Protein AF-A0A7S2NTI2-F1 (afdb_monomer_lite)

InterPro domains:
  IPR005821 Ion transport domain [PF00520] (94-291)
  IPR028325 Voltage-gated potassium channel [PTHR11537] (70-293)

Radius of gyration: 33.22 Å; chains: 1; bounding box: 106×86×69 Å

Sequence (293 aa):
ENAAAASAEISSPLLLVDDSSVTEDSSEPFVSETIDPSDCGGQGLDEYGCGPDMLPRHSSCDSAGEETWREETWLFLTAASSDLGVRRHSKRYEVFSISLVIALVVQDILFSMAQFHHLESSRIVLVFRDVAYAVFGTEYSLRLWSCVESPRYGNSPLLSRLRWAREFLPLVDLVVLVAYLLEKVNISGAQGFGALRMIRLLRLLSLLRVDRSTNSFSTIFLVFRKKRRELSASLASAFIIVLISSTLMFYAEREAQPDKFSSIPASMWWAIAALTTVGYGDLVPETAEGKLL

pLDDT: mean 73.8, std 24.48, range [23.88, 97.94]

Foldseek 3Di:
DDDDDDDDDDDDDDDDDDDDDDDDDDDDDDDDDPDDPPPCDDDDDPDDDDDPPDPDPDPDDPDPDPCDPLNVLLCLLLLPDDPDDPSVCSVVVLVVLLVLLVVVVVVLVQCVDPVCVVVCPPPVNVVSVVVSLVVLVVSLVSNLRSQCPDVVQDNDSPSSSVVVCPDPLNVLSVLLSVLVVVVVVCVPDDPDDPVNVVSSVSSVSSNVNNCSNVVVVVVVVVCCVVCVVVVVVVVVVLVVQLQVLLVQLLVQACVVCCPQSVDSVSSSVVSVCVSVVVCPVPDQGPGPSNVVD

Secondary structure (DSSP, 8-state):
------------------------------------TT---S----S-PPPTT-PPP-----------HHHHHHHHHTT----SGGGGGHHHHHHHHHHHHHHHHHHHHHHHSTTTGGGGG-HHHHHHHHHHHHHHHHHHHHHHHHGGGSTTT-S-HHHHHHHHHTSHHHHHHHHHHHHHHHHHHHTTT----THHHHHHHHGGGGGGGGGGGTTHHHHHHHHHHHTHHHHHHHHHHHHHHHHHHHHHHHHHHTTT-TTTS-SHHHHHHHHHHHHTT---SSS---SHHHHH-

Structure (mmCIF, N/CA/C/O backbone):
data_AF-A0A7S2NTI2-F1
#
_entry.id   AF-A0A7S2NTI2-F1
#
loop_
_atom_site.group_PDB
_atom_site.id
_atom_site.type_symbol
_atom_site.label_atom_id
_atom_site.label_alt_id
_atom_site.label_comp_id
_atom_site.label_asym_id
_atom_site.label_entity_id
_atom_site.label_seq_id
_atom_site.pdbx_PDB_ins_code
_atom_site.Cartn_x
_atom_site.Cartn_y
_atom_site.Cartn_z
_atom_site.occupancy
_atom_site.B_iso_or_equiv
_atom_site.auth_seq_id
_atom_site.auth_comp_id
_atom_site.auth_asym_id
_atom_site.auth_atom_id
_atom_site.pdbx_PDB_model_num
ATOM 1 N N . GLU A 1 1 ? -80.182 34.280 16.920 1.00 44.25 1 GLU A N 1
ATOM 2 C CA . GLU A 1 1 ? -79.071 34.912 17.665 1.00 44.25 1 GLU A CA 1
ATOM 3 C C . GLU A 1 1 ? -77.867 34.952 16.719 1.00 44.25 1 GLU A C 1
ATOM 5 O O . GLU A 1 1 ? -77.188 33.948 16.598 1.00 44.25 1 GLU A O 1
ATOM 10 N N . ASN A 1 2 ? -77.785 35.854 15.729 1.00 34.88 2 ASN A N 1
ATOM 11 C CA . ASN A 1 2 ? -77.631 37.332 15.716 1.00 34.88 2 ASN A CA 1
ATOM 12 C C . ASN A 1 2 ? -76.263 37.783 16.272 1.00 34.88 2 ASN A C 1
ATOM 14 O O . ASN A 1 2 ? -75.915 37.329 17.349 1.00 34.88 2 ASN A O 1
ATOM 18 N N . ALA A 1 3 ? -75.486 38.722 15.715 1.00 36.44 3 ALA A N 1
ATOM 19 C CA . ALA A 1 3 ? -75.459 39.500 14.463 1.00 36.44 3 ALA A CA 1
ATOM 20 C C . ALA A 1 3 ? -74.201 40.430 14.493 1.00 36.44 3 ALA A C 1
ATOM 22 O O . ALA A 1 3 ? -73.671 40.658 15.575 1.00 36.44 3 ALA A O 1
ATOM 23 N N . ALA A 1 4 ? -73.856 41.050 13.345 1.00 35.94 4 ALA A N 1
ATOM 24 C CA . ALA A 1 4 ? -73.111 42.328 13.159 1.00 35.94 4 ALA A CA 1
ATOM 25 C C . ALA A 1 4 ? -71.553 42.321 13.234 1.00 35.94 4 ALA A C 1
ATOM 27 O O . ALA A 1 4 ? -70.982 41.821 14.190 1.00 35.94 4 ALA A O 1
ATOM 28 N N . ALA A 1 5 ? -70.852 42.727 12.150 1.00 35.47 5 ALA A N 1
ATOM 29 C CA . ALA A 1 5 ? -70.253 44.070 11.873 1.00 35.47 5 ALA A CA 1
ATOM 30 C C . ALA A 1 5 ? -68.844 44.226 12.522 1.00 35.47 5 ALA A C 1
ATOM 32 O O . ALA A 1 5 ? -68.637 43.677 13.589 1.00 35.47 5 ALA A O 1
ATOM 33 N N . ALA A 1 6 ? -67.791 44.892 12.027 1.00 33.34 6 ALA A N 1
ATOM 34 C CA . ALA A 1 6 ? -67.496 45.845 10.953 1.00 33.34 6 ALA A CA 1
ATOM 35 C C . ALA A 1 6 ? -65.951 45.818 10.704 1.00 33.34 6 ALA A C 1
ATOM 37 O O . ALA A 1 6 ? -65.200 45.472 11.610 1.00 33.34 6 ALA A O 1
ATOM 38 N N . SER A 1 7 ? -65.460 46.013 9.473 1.00 31.20 7 SER A N 1
ATOM 39 C CA . SER A 1 7 ? -64.671 47.178 8.992 1.00 31.20 7 SER A CA 1
ATOM 40 C C . SER A 1 7 ? -63.490 47.668 9.859 1.00 31.20 7 SER A C 1
ATOM 42 O O . SER A 1 7 ? -63.720 48.143 10.964 1.00 31.20 7 SER A O 1
ATOM 44 N N . ALA A 1 8 ? -62.269 47.710 9.297 1.00 32.31 8 ALA A N 1
ATOM 45 C CA . ALA A 1 8 ? -61.522 48.954 8.999 1.00 32.31 8 ALA A CA 1
ATOM 46 C C . ALA A 1 8 ? -60.035 48.696 8.660 1.00 32.31 8 ALA A C 1
ATOM 48 O O . ALA A 1 8 ? -59.318 48.012 9.385 1.00 32.31 8 ALA A O 1
ATOM 49 N N . GLU A 1 9 ? -59.609 49.288 7.544 1.00 30.33 9 GLU A N 1
ATOM 50 C CA . GLU A 1 9 ? -58.232 49.492 7.085 1.00 30.33 9 GLU A CA 1
ATOM 51 C C . GLU A 1 9 ? -57.488 50.581 7.897 1.00 30.33 9 GLU A C 1
ATOM 53 O O . GLU A 1 9 ? -58.064 51.200 8.790 1.00 30.33 9 GLU A O 1
ATOM 58 N N . ILE A 1 10 ? -56.260 50.885 7.431 1.00 31.11 10 ILE A N 1
ATOM 59 C CA . ILE A 1 10 ? -55.355 52.034 7.678 1.00 31.11 10 ILE A CA 1
ATOM 60 C C . ILE A 1 10 ? -54.157 51.591 8.549 1.00 31.11 10 ILE A C 1
ATOM 62 O O . ILE A 1 10 ? -54.322 51.246 9.708 1.00 31.11 10 ILE A O 1
ATOM 66 N N . SER A 1 11 ? -52.909 51.517 8.070 1.00 28.86 11 SER A N 1
ATOM 67 C CA . SER A 1 11 ? -52.190 52.486 7.234 1.00 28.86 11 SER A CA 1
ATOM 68 C C . SER A 1 11 ? -50.987 51.841 6.510 1.00 28.86 11 SER A C 1
ATOM 70 O O . SER A 1 11 ? -50.225 51.098 7.123 1.00 28.86 11 SER A O 1
ATOM 72 N N . SER A 1 12 ? -50.787 52.163 5.229 1.00 36.09 12 SER A N 1
ATOM 73 C CA . SER A 1 12 ? -49.482 52.143 4.521 1.00 36.09 12 SER A CA 1
ATOM 74 C C . SER A 1 12 ? -49.028 53.606 4.357 1.00 36.09 12 SER A C 1
ATOM 76 O O . SER A 1 12 ? -49.912 54.466 4.352 1.00 36.09 12 SER A O 1
ATOM 78 N N . PRO A 1 13 ? -47.724 53.950 4.242 1.00 38.72 13 PRO A N 1
ATOM 79 C CA . PRO A 1 13 ? -46.987 53.870 2.955 1.00 38.72 13 PRO A CA 1
ATOM 80 C C . PRO A 1 13 ? -45.477 53.523 3.132 1.00 38.72 13 PRO A C 1
ATOM 82 O O . PRO A 1 13 ? -44.916 53.701 4.203 1.00 38.72 13 PRO A O 1
ATOM 85 N N . LEU A 1 14 ? -44.786 52.823 2.223 1.00 30.36 14 LEU A N 1
ATOM 86 C CA . LEU A 1 14 ? -44.204 53.248 0.932 1.00 30.36 14 LEU A CA 1
ATOM 87 C C . LEU A 1 14 ? -43.214 54.436 1.024 1.00 30.36 14 LEU A C 1
ATOM 89 O O . LEU A 1 14 ? -43.661 55.557 1.233 1.00 30.36 14 LEU A O 1
ATOM 93 N N . LEU A 1 15 ? -41.908 54.150 0.838 1.00 29.45 15 LEU A N 1
ATOM 94 C CA . LEU A 1 15 ? -40.760 54.990 0.378 1.00 29.45 15 LEU A CA 1
ATOM 95 C C . LEU A 1 15 ? -39.465 54.243 0.795 1.00 29.45 15 LEU A C 1
ATOM 97 O O . LEU A 1 15 ? -39.256 54.046 1.985 1.00 29.45 15 LEU A O 1
ATOM 101 N N . LEU A 1 16 ? -38.638 53.613 -0.054 1.00 34.44 16 LEU A N 1
ATOM 102 C CA . LEU A 1 16 ? -37.818 54.129 -1.166 1.00 34.44 16 LEU A CA 1
ATOM 103 C C . LEU A 1 16 ? -37.215 55.510 -0.903 1.00 34.44 16 LEU A C 1
ATOM 105 O O . LEU A 1 16 ? -37.819 56.490 -1.313 1.00 34.44 16 LEU A O 1
ATOM 109 N N . VAL A 1 17 ? -36.021 55.555 -0.301 1.00 31.08 17 VAL A N 1
ATOM 110 C CA . VAL A 1 17 ? -35.029 56.628 -0.492 1.00 31.08 17 VAL A CA 1
ATOM 111 C C . VAL A 1 17 ? -33.616 56.043 -0.315 1.00 31.08 17 VAL A C 1
ATOM 113 O O . VAL A 1 17 ? -33.295 55.478 0.731 1.00 31.08 17 VAL A O 1
ATOM 116 N N . ASP A 1 18 ? -32.836 56.149 -1.393 1.00 28.72 18 ASP A N 1
ATOM 117 C CA . ASP A 1 18 ? -31.370 56.192 -1.455 1.00 28.72 18 ASP A CA 1
ATOM 118 C C . ASP A 1 18 ? -30.763 57.110 -0.382 1.00 28.72 18 ASP A C 1
ATOM 120 O O . ASP A 1 18 ? -31.332 58.149 -0.090 1.00 28.72 18 ASP A O 1
ATOM 124 N N . ASP A 1 19 ? -29.577 56.809 0.146 1.00 25.25 19 ASP A N 1
ATOM 125 C CA . ASP A 1 19 ? -28.408 57.635 -0.192 1.00 25.25 19 ASP A CA 1
ATOM 126 C C . ASP A 1 19 ? -27.135 57.232 0.560 1.00 25.25 19 ASP A C 1
ATOM 128 O O . ASP A 1 19 ? -27.094 57.012 1.770 1.00 25.25 19 ASP A O 1
ATOM 132 N N . SER A 1 20 ? -26.082 57.190 -0.250 1.00 25.28 20 SER A N 1
ATOM 133 C CA . SER A 1 20 ? -24.712 57.639 -0.013 1.00 25.28 20 SER A CA 1
ATOM 134 C C . SER A 1 20 ? -24.270 58.049 1.402 1.00 25.28 20 SER A C 1
ATOM 136 O O . SER A 1 20 ? -24.774 59.005 1.991 1.00 25.28 20 SER A O 1
ATOM 138 N N . SER A 1 21 ? -23.168 57.442 1.848 1.00 25.16 21 SER A N 1
ATOM 139 C CA . SER A 1 21 ? -21.867 58.079 2.170 1.00 25.16 21 SER A CA 1
ATOM 140 C C . SER A 1 21 ? -21.109 57.156 3.133 1.00 25.16 21 SER A C 1
ATOM 142 O O . SER A 1 21 ? -21.655 56.715 4.139 1.00 25.16 21 SER A O 1
ATOM 144 N N . VAL A 1 22 ? -19.915 56.672 2.787 1.00 27.22 22 VAL A N 1
ATOM 145 C CA . VAL A 1 22 ? -18.587 57.129 3.269 1.00 27.22 22 VAL A CA 1
ATOM 146 C C . VAL A 1 22 ? -17.670 55.925 2.942 1.00 27.22 22 VAL A C 1
ATOM 148 O O . VAL A 1 22 ? -18.065 54.807 3.253 1.00 27.22 22 VAL A O 1
ATOM 151 N N . THR A 1 23 ? -16.498 55.955 2.310 1.00 27.22 23 THR A N 1
ATOM 152 C CA . THR A 1 23 ? -15.574 56.972 1.783 1.00 27.22 23 THR A CA 1
ATOM 153 C C . THR A 1 23 ? -14.647 56.266 0.786 1.00 27.22 23 THR A C 1
ATOM 155 O O . THR A 1 23 ? -14.340 55.086 0.957 1.00 27.22 23 THR A O 1
ATOM 158 N N . GLU A 1 24 ? -14.195 57.014 -0.217 1.00 25.33 24 GLU A N 1
ATOM 159 C CA . GLU A 1 24 ? -13.104 56.680 -1.134 1.00 25.33 24 GLU A CA 1
ATOM 160 C C . GLU A 1 24 ? -11.821 56.276 -0.389 1.00 25.33 24 GLU A C 1
ATOM 162 O O . GLU A 1 24 ? -11.389 56.979 0.524 1.00 25.33 24 GLU A O 1
ATOM 167 N N . ASP A 1 25 ? -11.161 55.209 -0.846 1.00 23.88 25 ASP A N 1
ATOM 168 C CA . ASP A 1 25 ? -9.710 55.252 -1.003 1.00 23.88 25 ASP A CA 1
ATOM 169 C C . ASP A 1 25 ? -9.295 54.519 -2.289 1.00 23.88 25 ASP A C 1
ATOM 171 O O . ASP A 1 25 ? -9.850 53.500 -2.698 1.00 23.88 25 ASP A O 1
ATOM 175 N N . SER A 1 26 ? -8.355 55.180 -2.934 1.00 25.52 26 SER A N 1
ATOM 176 C CA . SER A 1 26 ? -7.706 55.039 -4.225 1.00 25.52 26 SER A CA 1
ATOM 177 C C . SER A 1 26 ? -7.268 53.633 -4.665 1.00 25.52 26 SER A C 1
ATOM 179 O O . SER A 1 26 ? -6.753 52.849 -3.875 1.00 25.52 26 SER A O 1
ATOM 181 N N . SER A 1 27 ? -7.395 53.353 -5.975 1.00 26.50 27 SER A N 1
ATOM 182 C CA . SER A 1 27 ? -6.295 53.040 -6.925 1.00 26.50 27 SER A CA 1
ATOM 183 C C . SER A 1 27 ? -6.713 52.113 -8.094 1.00 26.50 27 SER A C 1
ATOM 185 O O . SER A 1 27 ? -6.969 50.929 -7.929 1.00 26.50 27 SER A O 1
ATOM 187 N N . GLU A 1 28 ? -6.813 52.752 -9.266 1.00 30.64 28 GLU A N 1
ATOM 188 C CA . GLU A 1 28 ? -6.570 52.363 -10.674 1.00 30.64 28 GLU A CA 1
ATOM 189 C C . GLU A 1 28 ? -6.837 50.942 -11.252 1.00 30.64 28 GLU A C 1
ATOM 191 O O . GLU A 1 28 ? -6.596 49.916 -10.620 1.00 30.64 28 GLU A O 1
ATOM 196 N N . PRO A 1 29 ? -7.289 50.863 -12.528 1.00 25.81 29 PRO A N 1
ATOM 197 C CA . PRO A 1 29 ? -7.582 49.609 -13.220 1.00 25.81 29 PRO A CA 1
ATOM 198 C C . PRO A 1 29 ? -6.311 48.871 -13.672 1.00 25.81 29 PRO A C 1
ATOM 200 O O . PRO A 1 29 ? -5.396 49.455 -14.246 1.00 25.81 29 PRO A O 1
ATOM 203 N N . PHE A 1 30 ? -6.304 47.551 -13.473 1.00 27.00 30 PHE A N 1
ATOM 204 C CA . PHE A 1 30 ? -5.253 46.626 -13.903 1.00 27.00 30 PHE A CA 1
ATOM 205 C C . PHE A 1 30 ? -5.124 46.613 -15.438 1.00 27.00 30 PHE A C 1
ATOM 207 O O . PHE A 1 30 ? -5.909 45.983 -16.151 1.00 27.00 30 PHE A O 1
ATOM 214 N N . VAL A 1 31 ? -4.133 47.353 -15.934 1.00 29.81 31 VAL A N 1
ATOM 215 C CA . VAL A 1 31 ? -3.651 47.345 -17.318 1.00 29.81 31 VAL A CA 1
ATOM 216 C C . VAL A 1 31 ? -3.085 45.960 -17.641 1.00 29.81 31 VAL A C 1
ATOM 218 O O . VAL A 1 31 ? -2.310 45.399 -16.869 1.00 29.81 31 VAL A O 1
ATOM 221 N N . SER A 1 32 ? -3.456 45.400 -18.796 1.00 34.00 32 SER A N 1
ATOM 222 C CA . SER A 1 32 ? -2.798 44.210 -19.333 1.00 34.00 32 SER A CA 1
ATOM 223 C C . SER A 1 32 ? -1.404 44.587 -19.840 1.00 34.00 32 SER A C 1
ATOM 225 O O . SER A 1 32 ? -1.251 45.026 -20.981 1.00 34.00 32 SER A O 1
ATOM 227 N N . GLU A 1 33 ? -0.384 44.427 -19.005 1.00 29.88 33 GLU A N 1
ATOM 228 C CA . GLU A 1 33 ? 1.005 44.462 -19.458 1.00 29.88 33 GLU A CA 1
ATOM 229 C C . GLU A 1 33 ? 1.403 43.092 -20.011 1.00 29.88 33 GLU A C 1
ATOM 231 O O . GLU A 1 33 ? 1.516 42.090 -19.303 1.00 29.88 33 GLU A O 1
ATOM 236 N N . THR A 1 34 ? 1.609 43.053 -21.324 1.00 31.00 34 THR A N 1
ATOM 237 C CA . THR A 1 34 ? 2.435 42.047 -21.985 1.00 31.00 34 THR A CA 1
ATOM 238 C C . THR A 1 34 ? 3.868 42.210 -21.488 1.00 31.00 34 THR A C 1
ATOM 240 O O . THR A 1 34 ? 4.534 43.177 -21.847 1.00 31.00 34 THR A O 1
ATOM 243 N N . ILE A 1 35 ? 4.330 41.285 -20.647 1.00 30.19 35 ILE A N 1
ATOM 244 C CA . ILE A 1 35 ? 5.714 41.258 -20.165 1.00 30.19 35 ILE A CA 1
ATOM 245 C C . ILE A 1 35 ? 6.620 40.756 -21.295 1.00 30.19 35 ILE A C 1
ATOM 247 O O . ILE A 1 35 ? 6.466 39.629 -21.774 1.00 30.19 35 ILE A O 1
ATOM 251 N N . ASP A 1 36 ? 7.554 41.612 -21.709 1.00 29.59 36 ASP A N 1
ATOM 252 C CA . ASP A 1 36 ? 8.636 41.301 -22.644 1.00 29.59 36 ASP A CA 1
ATOM 253 C C . ASP A 1 36 ? 9.619 40.281 -22.023 1.00 29.59 36 ASP A C 1
ATOM 255 O O . ASP A 1 36 ? 9.967 40.407 -20.846 1.00 29.59 36 ASP A O 1
ATOM 259 N N . PRO A 1 37 ? 10.132 39.276 -22.763 1.00 32.88 37 PRO A N 1
ATOM 260 C CA . PRO A 1 37 ? 10.862 38.149 -22.170 1.00 32.88 37 PRO A CA 1
ATOM 261 C C . PRO A 1 37 ? 12.337 38.435 -21.835 1.00 32.88 37 PRO A C 1
ATOM 263 O O . PRO A 1 37 ? 13.094 37.499 -21.580 1.00 32.88 37 PRO A O 1
ATOM 266 N N . SER A 1 38 ? 12.790 39.688 -21.875 1.00 33.81 38 SER A N 1
ATOM 267 C CA . SER A 1 38 ? 14.219 40.027 -21.805 1.00 33.81 38 SER A CA 1
ATOM 268 C C . SER A 1 38 ? 14.739 40.454 -20.427 1.00 33.81 38 SER A C 1
ATOM 270 O O . SER A 1 38 ? 15.922 40.766 -20.335 1.00 33.81 38 SER A O 1
ATOM 272 N N . ASP A 1 39 ? 13.920 40.440 -19.367 1.00 30.44 39 ASP A N 1
ATOM 273 C CA . ASP A 1 39 ? 14.297 41.044 -18.070 1.00 30.44 39 ASP A CA 1
ATOM 274 C C . ASP A 1 39 ? 14.433 40.074 -16.875 1.00 30.44 39 ASP A C 1
ATOM 276 O O . ASP A 1 39 ? 14.487 40.484 -15.717 1.00 30.44 39 ASP A O 1
ATOM 280 N N . CYS A 1 40 ? 14.562 38.763 -17.109 1.00 34.19 40 CYS A N 1
ATOM 281 C CA . CYS A 1 40 ? 14.923 37.826 -16.035 1.00 34.19 40 CYS A CA 1
ATOM 282 C C . CYS A 1 40 ? 16.447 37.741 -15.842 1.00 34.19 40 CYS A C 1
ATOM 284 O O . CYS A 1 40 ? 17.092 36.747 -16.180 1.00 34.19 40 CYS A O 1
ATOM 286 N N . GLY A 1 41 ? 17.014 38.796 -15.254 1.00 28.59 41 GLY A N 1
ATOM 287 C CA . GLY A 1 41 ? 18.300 38.743 -14.561 1.00 28.59 41 GLY A CA 1
ATOM 288 C C . GLY A 1 41 ? 18.218 37.808 -13.350 1.00 28.59 41 GLY A C 1
ATOM 289 O O . GLY A 1 41 ? 17.258 37.835 -12.583 1.00 28.59 41 GLY A O 1
ATOM 290 N N . GLY A 1 42 ? 19.205 36.922 -13.217 1.00 41.34 42 GLY A N 1
ATOM 291 C CA . GLY A 1 42 ? 19.159 35.787 -12.302 1.00 41.34 42 GLY A CA 1
ATOM 292 C C . GLY A 1 42 ? 19.044 36.148 -10.822 1.00 41.34 42 GLY A C 1
ATOM 293 O O . GLY A 1 42 ? 19.848 36.917 -10.310 1.00 41.34 42 GLY A O 1
ATOM 294 N N . GLN A 1 43 ? 18.100 35.492 -10.140 1.00 29.81 43 GLN A N 1
ATOM 295 C CA . GLN A 1 43 ? 18.174 35.031 -8.747 1.00 29.81 43 GLN A CA 1
ATOM 296 C C . GLN A 1 43 ? 16.867 34.297 -8.382 1.00 29.81 43 GLN A C 1
ATOM 298 O O . GLN A 1 43 ? 15.788 34.863 -8.496 1.00 29.81 43 GLN A O 1
ATOM 303 N N . GLY A 1 44 ? 16.975 33.045 -7.917 1.00 31.34 44 GLY A N 1
ATOM 304 C CA . GLY A 1 44 ? 15.913 32.339 -7.180 1.00 31.34 44 GLY A CA 1
ATOM 305 C C . GLY A 1 44 ? 14.874 31.573 -8.011 1.00 31.34 44 GLY A C 1
ATOM 306 O O . GLY A 1 44 ? 13.769 32.055 -8.225 1.00 31.34 44 GLY A O 1
ATOM 307 N N . LEU A 1 45 ? 15.177 30.324 -8.384 1.00 30.39 45 LEU A N 1
ATOM 308 C CA . LEU A 1 45 ? 14.179 29.342 -8.842 1.00 30.39 45 LEU A CA 1
ATOM 309 C C . LEU A 1 45 ? 14.234 28.082 -7.970 1.00 30.39 45 LEU A C 1
ATOM 311 O O . LEU A 1 45 ? 14.512 26.986 -8.445 1.00 30.39 45 LEU A O 1
ATOM 315 N N . ASP A 1 46 ? 13.925 28.263 -6.688 1.00 31.06 46 ASP A N 1
ATOM 316 C CA . ASP A 1 46 ? 13.752 27.189 -5.709 1.00 31.06 46 ASP A CA 1
ATOM 317 C C . ASP A 1 46 ? 12.317 27.185 -5.145 1.00 31.06 46 ASP A C 1
ATOM 319 O O . ASP A 1 46 ? 12.160 27.103 -3.934 1.00 31.06 46 ASP A O 1
ATOM 323 N N . GLU A 1 47 ? 11.235 27.310 -5.939 1.00 33.31 47 GLU A N 1
ATOM 324 C CA . GLU A 1 47 ? 9.893 27.214 -5.307 1.00 33.31 47 GLU A CA 1
ATOM 325 C C . GLU A 1 47 ? 8.669 26.760 -6.118 1.00 33.31 47 GLU A C 1
ATOM 327 O O . GLU A 1 47 ? 7.587 26.647 -5.544 1.00 33.31 47 GLU A O 1
ATOM 332 N N . TYR A 1 48 ? 8.789 26.355 -7.384 1.00 30.86 48 TYR A N 1
ATOM 333 C CA . TYR A 1 48 ? 7.643 25.775 -8.100 1.00 30.86 48 TYR A CA 1
ATOM 334 C C . TYR A 1 48 ? 7.981 24.399 -8.664 1.00 30.86 48 TYR A C 1
ATOM 336 O O . TYR A 1 48 ? 8.697 24.242 -9.647 1.00 30.86 48 TYR A O 1
ATOM 344 N N . GLY A 1 49 ? 7.471 23.371 -7.981 1.00 31.02 49 GLY A N 1
ATOM 345 C CA . GLY A 1 49 ? 7.550 21.989 -8.429 1.00 31.02 49 GLY A CA 1
ATOM 346 C C . GLY A 1 49 ? 6.794 21.804 -9.741 1.00 31.02 49 GLY A C 1
ATOM 347 O O . GLY A 1 49 ? 5.582 22.008 -9.788 1.00 31.02 49 GLY A O 1
ATOM 348 N N . CYS A 1 50 ? 7.505 21.383 -10.786 1.00 33.44 50 CYS A N 1
ATOM 349 C CA . CYS A 1 50 ? 6.894 20.953 -12.038 1.00 33.44 50 CYS A CA 1
ATOM 350 C C . CYS A 1 50 ? 5.924 19.790 -11.786 1.00 33.44 50 CYS A C 1
ATOM 352 O O . CYS A 1 50 ? 6.324 18.722 -11.309 1.00 33.44 50 CYS A O 1
ATOM 354 N N . GLY A 1 51 ? 4.650 20.006 -12.122 1.00 33.44 51 GLY A N 1
ATOM 355 C CA . GLY A 1 51 ? 3.683 18.938 -12.367 1.00 33.44 51 GLY A CA 1
ATOM 356 C C . GLY A 1 51 ? 4.011 18.162 -13.656 1.00 33.44 51 GLY A C 1
ATOM 357 O O . GLY A 1 51 ? 4.921 18.554 -14.388 1.00 33.44 51 GLY A O 1
ATOM 358 N N . PRO A 1 52 ? 3.288 17.068 -13.960 1.00 40.19 52 PRO A N 1
ATOM 359 C CA . PRO A 1 52 ? 3.641 16.159 -15.056 1.00 40.19 52 PRO A CA 1
ATOM 360 C C . PRO A 1 52 ? 3.413 16.729 -16.467 1.00 40.19 52 PRO A C 1
ATOM 362 O O . PRO A 1 52 ? 3.892 16.136 -17.426 1.00 40.19 52 PRO A O 1
ATOM 365 N N . ASP A 1 53 ? 2.727 17.870 -16.603 1.00 37.94 53 ASP A N 1
ATOM 366 C CA . ASP A 1 53 ? 2.212 18.366 -17.892 1.00 37.94 53 ASP A CA 1
ATOM 367 C C . ASP A 1 53 ? 2.920 19.613 -18.452 1.00 37.94 53 ASP A C 1
ATOM 369 O O . ASP A 1 53 ? 2.431 20.247 -19.384 1.00 37.94 53 ASP A O 1
ATOM 373 N N . MET A 1 54 ? 4.105 19.962 -17.947 1.00 35.28 54 MET A N 1
ATOM 374 C CA . MET A 1 54 ? 4.975 20.936 -18.616 1.00 35.28 54 MET A CA 1
ATOM 375 C C . MET A 1 54 ? 6.399 20.402 -18.725 1.00 35.28 54 MET A C 1
ATOM 377 O O . MET A 1 54 ? 7.311 20.824 -18.017 1.00 35.28 54 MET A O 1
ATOM 381 N N . LEU A 1 55 ? 6.597 19.479 -19.666 1.00 40.62 55 LEU A N 1
ATOM 382 C CA . LEU A 1 55 ? 7.868 19.460 -20.381 1.00 40.62 55 LEU A CA 1
ATOM 383 C C . LEU A 1 55 ? 7.894 20.723 -21.256 1.00 40.62 55 LEU A C 1
ATOM 385 O O . LEU A 1 55 ? 6.900 20.987 -21.942 1.00 40.62 55 LEU A O 1
ATOM 389 N N . PRO A 1 56 ? 8.966 21.531 -21.219 1.00 34.06 56 PRO A N 1
ATOM 390 C CA . PRO A 1 56 ? 9.047 22.721 -22.049 1.00 34.06 56 PRO A CA 1
ATOM 391 C C . PRO A 1 56 ? 8.852 22.304 -23.509 1.00 34.06 56 PRO A C 1
ATOM 393 O O . PRO A 1 56 ? 9.544 21.414 -24.007 1.00 34.06 56 PRO A O 1
ATOM 396 N N . ARG A 1 57 ? 7.889 22.930 -24.203 1.00 35.44 57 ARG A N 1
ATOM 397 C CA . ARG A 1 57 ? 7.886 22.908 -25.670 1.00 35.44 57 ARG A CA 1
ATOM 398 C C . ARG A 1 57 ? 9.260 23.413 -26.082 1.00 35.44 57 ARG A C 1
ATOM 400 O O . ARG A 1 57 ? 9.603 24.529 -25.708 1.00 35.44 57 ARG A O 1
ATOM 407 N N . HIS A 1 58 ? 10.021 22.578 -26.787 1.00 35.91 58 HIS A N 1
ATOM 408 C CA . HIS A 1 58 ? 11.323 22.918 -27.352 1.00 35.91 58 HIS A CA 1
ATOM 409 C C . HIS A 1 58 ? 11.227 24.259 -28.094 1.00 35.91 58 HIS A C 1
ATOM 411 O O . HIS A 1 58 ? 10.812 24.317 -29.249 1.00 35.91 58 HIS A O 1
ATOM 417 N N . SER A 1 59 ? 11.586 25.346 -27.417 1.00 33.53 59 SER A N 1
ATOM 418 C CA . SER A 1 59 ? 12.050 26.561 -28.060 1.00 33.53 59 SER A CA 1
ATOM 419 C C . SER A 1 59 ? 13.473 26.269 -28.506 1.00 33.53 59 SER A C 1
ATOM 421 O O . SER A 1 59 ? 14.317 25.900 -27.690 1.00 33.53 59 SER A O 1
ATOM 423 N N . SER A 1 60 ? 13.677 26.368 -29.813 1.00 35.59 60 SER A N 1
ATOM 424 C CA . SER A 1 60 ? 14.909 26.161 -30.560 1.00 35.59 60 SER A CA 1
ATOM 425 C C . SER A 1 60 ? 16.190 26.423 -29.763 1.00 35.59 60 SER A C 1
ATOM 427 O O . SER A 1 60 ? 16.565 27.567 -29.528 1.00 35.59 60 SER A O 1
ATOM 429 N N . CYS A 1 61 ? 16.889 25.343 -29.420 1.00 32.16 61 CYS A N 1
ATOM 430 C CA . CYS A 1 61 ? 18.331 25.349 -29.228 1.00 32.16 61 CYS A CA 1
ATOM 431 C C . CYS A 1 61 ? 18.894 24.270 -30.147 1.00 32.16 61 CYS A C 1
ATOM 433 O O . CYS A 1 61 ? 18.797 23.075 -29.866 1.00 32.16 61 CYS A O 1
ATOM 435 N N . ASP A 1 62 ? 19.442 24.730 -31.269 1.00 33.69 62 ASP A N 1
ATOM 436 C CA . ASP A 1 62 ? 20.343 23.984 -32.132 1.00 33.69 62 ASP A CA 1
ATOM 437 C C . ASP A 1 62 ? 21.598 23.613 -31.335 1.00 33.69 62 ASP A C 1
ATOM 439 O O . ASP A 1 62 ? 22.618 24.297 -31.338 1.00 33.69 62 ASP A O 1
ATOM 443 N N . SER A 1 63 ? 21.519 22.489 -30.640 1.00 33.34 63 SER A N 1
ATOM 444 C CA . SER A 1 63 ? 22.665 21.629 -30.411 1.00 33.34 63 SER A CA 1
ATOM 445 C C . SER A 1 63 ? 22.190 20.221 -30.706 1.00 33.34 63 SER A C 1
ATOM 447 O O . SER A 1 63 ? 21.517 19.603 -29.883 1.00 33.34 63 SER A O 1
ATOM 449 N N . ALA A 1 64 ? 22.505 19.742 -31.907 1.00 38.03 64 ALA A N 1
ATOM 450 C CA . ALA A 1 64 ? 22.410 18.341 -32.278 1.00 38.03 64 ALA A CA 1
ATOM 451 C C . ALA A 1 64 ? 23.377 17.525 -31.397 1.00 38.03 64 ALA A C 1
ATOM 453 O O . ALA A 1 64 ? 24.460 17.138 -31.826 1.00 38.03 64 ALA A O 1
ATOM 454 N N . GLY A 1 65 ? 23.024 17.342 -30.125 1.00 41.50 65 GLY A N 1
ATOM 455 C CA . GLY A 1 65 ? 23.516 16.241 -29.318 1.00 41.50 65 GLY A CA 1
ATOM 456 C C . GLY A 1 65 ? 22.778 15.003 -29.793 1.00 41.50 65 GLY A C 1
ATOM 457 O O . GLY A 1 65 ? 21.553 15.014 -29.864 1.00 41.50 65 GLY A O 1
ATOM 458 N N . GLU A 1 66 ? 23.519 13.981 -30.203 1.00 46.41 66 GLU A N 1
ATOM 459 C CA . GLU A 1 66 ? 22.967 12.678 -30.562 1.00 46.41 66 GLU A CA 1
ATOM 460 C C . GLU A 1 66 ? 21.981 12.241 -29.469 1.00 46.41 66 GLU A C 1
ATOM 462 O O . GLU A 1 66 ? 22.399 12.069 -28.323 1.00 46.41 66 GLU A O 1
ATOM 467 N N . GLU A 1 67 ? 20.687 12.091 -29.790 1.00 57.53 67 GLU A N 1
ATOM 468 C CA . GLU A 1 67 ? 19.738 11.469 -28.862 1.00 57.53 67 GLU A CA 1
ATOM 469 C C . GLU A 1 67 ? 20.309 10.095 -28.514 1.00 57.53 67 GLU A C 1
ATOM 471 O O . GLU A 1 67 ? 20.396 9.187 -29.348 1.00 57.53 67 GLU A O 1
ATOM 476 N N . THR A 1 68 ? 20.820 9.958 -27.292 1.00 78.00 68 THR A N 1
ATOM 477 C CA . THR A 1 68 ? 21.478 8.718 -26.914 1.00 78.00 68 THR A CA 1
ATOM 478 C C . THR A 1 68 ? 20.400 7.657 -26.736 1.00 78.00 68 THR A C 1
ATOM 480 O O . THR A 1 68 ? 19.365 7.897 -26.116 1.00 78.00 68 THR A O 1
ATOM 483 N N . TRP A 1 69 ? 20.662 6.428 -27.191 1.00 78.06 69 TRP A N 1
ATOM 484 C CA . TRP A 1 69 ? 19.774 5.269 -26.989 1.00 78.06 69 TRP A CA 1
ATOM 485 C C . TRP A 1 69 ? 19.300 5.099 -25.528 1.00 78.06 69 TRP A C 1
ATOM 487 O O . TRP A 1 69 ? 18.274 4.474 -25.250 1.00 78.06 69 TRP A O 1
ATOM 497 N N . ARG A 1 70 ? 20.052 5.656 -24.572 1.00 81.38 70 ARG A N 1
ATOM 498 C CA . ARG A 1 70 ? 19.744 5.691 -23.137 1.00 81.38 70 ARG A CA 1
ATOM 499 C C . ARG A 1 70 ? 18.590 6.634 -22.806 1.00 81.38 70 ARG A C 1
ATOM 501 O O . ARG A 1 70 ? 17.724 6.249 -22.021 1.00 81.38 70 ARG A O 1
ATOM 508 N N . GLU A 1 71 ? 18.570 7.818 -23.406 1.00 81.50 71 GLU A N 1
ATOM 509 C CA . GLU A 1 71 ? 17.515 8.815 -23.235 1.00 81.50 71 GLU A CA 1
ATOM 510 C C . GLU A 1 71 ? 16.195 8.322 -23.829 1.00 81.50 71 GLU A C 1
ATOM 512 O O . GLU A 1 71 ? 15.170 8.305 -23.145 1.00 81.50 71 GLU A O 1
ATOM 517 N N . GLU A 1 72 ? 16.231 7.788 -25.053 1.00 81.88 72 GLU A N 1
ATOM 518 C CA . GLU A 1 72 ? 15.053 7.189 -25.688 1.00 81.88 72 GLU A CA 1
ATOM 519 C C . GLU A 1 72 ? 14.472 6.040 -24.848 1.00 81.88 72 GLU A C 1
ATOM 521 O O . GLU A 1 72 ? 13.254 5.941 -24.668 1.00 81.88 72 GLU A O 1
ATOM 526 N N . THR A 1 73 ? 15.338 5.198 -24.269 1.00 83.06 73 THR A N 1
ATOM 527 C CA . THR A 1 73 ? 14.926 4.100 -23.378 1.00 83.06 73 THR A CA 1
ATOM 528 C C . THR A 1 73 ? 14.252 4.628 -22.109 1.00 83.06 73 THR A C 1
ATOM 530 O O . THR A 1 73 ? 13.210 4.107 -21.699 1.00 83.06 73 THR A O 1
ATOM 533 N N . TRP A 1 74 ? 14.807 5.676 -21.491 1.00 82.31 74 TRP A N 1
ATOM 534 C CA . TRP A 1 74 ? 14.210 6.315 -20.315 1.00 82.31 74 TRP A CA 1
ATOM 535 C C . TRP A 1 74 ? 12.821 6.879 -20.632 1.00 82.31 74 TRP A C 1
ATOM 537 O O . TRP A 1 74 ? 11.855 6.640 -19.898 1.00 82.31 74 TRP A O 1
ATOM 547 N N . LEU A 1 75 ? 12.710 7.585 -21.756 1.00 79.19 75 LEU A N 1
ATOM 548 C CA . LEU A 1 75 ? 11.480 8.217 -22.214 1.00 79.19 75 LEU A CA 1
ATOM 549 C C . LEU A 1 75 ? 10.402 7.190 -22.585 1.00 79.19 75 LEU A C 1
ATOM 551 O O . LEU A 1 75 ? 9.231 7.382 -22.249 1.00 79.19 75 LEU A O 1
ATOM 555 N N . PHE A 1 76 ? 10.787 6.074 -23.210 1.00 83.62 76 PHE A N 1
ATOM 556 C CA . PHE A 1 76 ? 9.888 4.958 -23.501 1.00 83.62 76 PHE A CA 1
ATOM 557 C C . PHE A 1 76 ? 9.347 4.309 -22.219 1.00 83.62 76 PHE A C 1
ATOM 559 O O . PHE A 1 76 ? 8.141 4.094 -22.099 1.00 83.62 76 PHE A O 1
ATOM 566 N N . LEU A 1 77 ? 10.211 4.027 -21.237 1.00 81.50 77 LEU A N 1
ATOM 567 C CA . LEU A 1 77 ? 9.845 3.337 -19.988 1.00 81.50 77 LEU A CA 1
ATOM 568 C C . LEU A 1 77 ? 9.108 4.218 -18.971 1.00 81.50 77 LEU A C 1
ATOM 570 O O . LEU A 1 77 ? 8.510 3.695 -18.020 1.00 81.50 77 LEU A O 1
ATOM 574 N N . THR A 1 78 ? 9.181 5.535 -19.141 1.00 73.94 78 THR A N 1
ATOM 575 C CA . THR A 1 78 ? 8.436 6.530 -18.353 1.00 73.94 78 THR A CA 1
ATOM 576 C C . THR A 1 78 ? 7.084 6.862 -18.996 1.00 73.94 78 THR A C 1
ATOM 578 O O . THR A 1 78 ? 6.308 7.618 -18.428 1.00 73.94 78 THR A O 1
ATOM 581 N N . ALA A 1 79 ? 6.774 6.271 -20.157 1.00 68.56 79 ALA A N 1
ATOM 582 C CA . ALA A 1 79 ? 5.537 6.509 -20.900 1.00 68.56 79 ALA A CA 1
ATOM 583 C C . ALA A 1 79 ? 5.243 7.992 -21.170 1.00 68.56 79 ALA A C 1
ATOM 585 O O . ALA A 1 79 ? 4.083 8.411 -21.197 1.00 68.56 79 ALA A O 1
ATOM 586 N N . ALA A 1 80 ? 6.305 8.770 -21.415 1.00 64.69 80 ALA A N 1
ATOM 587 C CA . ALA A 1 80 ? 6.196 10.165 -21.817 1.00 64.69 80 ALA A CA 1
ATOM 588 C C . ALA A 1 80 ? 5.437 10.259 -23.153 1.00 64.69 80 ALA A C 1
ATOM 590 O O . ALA A 1 80 ? 5.832 9.632 -24.145 1.00 64.69 80 ALA A O 1
ATOM 591 N N . SER A 1 81 ? 4.338 11.018 -23.169 1.00 58.84 81 SER A N 1
ATOM 592 C CA . SER A 1 81 ? 3.478 11.188 -24.342 1.00 58.84 81 SER A CA 1
ATOM 593 C C . SER A 1 81 ? 4.283 11.751 -25.514 1.00 58.84 81 SER A C 1
ATOM 595 O O . SER A 1 81 ? 4.921 12.795 -25.423 1.00 58.84 81 SER A O 1
ATOM 597 N N . SER A 1 82 ? 4.308 11.015 -26.620 1.00 61.16 82 SER A N 1
ATOM 598 C CA . SER A 1 82 ? 4.938 11.454 -27.865 1.00 61.16 82 SER A CA 1
ATOM 599 C C . SER A 1 82 ? 4.413 10.616 -29.028 1.00 61.16 82 SER A C 1
ATOM 601 O O . SER A 1 82 ? 4.287 9.396 -28.922 1.00 61.16 82 SER A O 1
ATOM 603 N N . ASP A 1 83 ? 4.110 11.278 -30.143 1.00 61.47 83 ASP A N 1
ATOM 604 C CA . ASP A 1 83 ? 3.542 10.646 -31.342 1.00 61.47 83 ASP A CA 1
ATOM 605 C C . ASP A 1 83 ? 4.604 10.124 -32.330 1.00 61.47 83 ASP A C 1
ATOM 607 O O . ASP A 1 83 ? 4.267 9.603 -33.396 1.00 61.47 83 ASP A O 1
ATOM 611 N N . LEU A 1 84 ? 5.890 10.221 -31.975 1.00 57.94 84 LEU A N 1
ATOM 612 C CA . LEU A 1 84 ? 7.029 9.875 -32.829 1.00 57.94 84 LEU A CA 1
ATOM 613 C C . LEU A 1 84 ? 7.655 8.514 -32.458 1.00 57.94 84 LEU A C 1
ATOM 615 O O . LEU A 1 84 ? 7.946 8.229 -31.296 1.00 57.94 84 LEU A O 1
ATOM 619 N N . GLY A 1 85 ? 7.899 7.677 -33.475 1.00 67.12 85 GLY A N 1
ATOM 620 C CA . GLY A 1 85 ? 8.756 6.485 -33.393 1.00 67.12 85 GLY A CA 1
ATOM 621 C C . GLY A 1 85 ? 8.285 5.361 -32.453 1.00 67.12 85 GLY A C 1
ATOM 622 O O . GLY A 1 85 ? 7.091 5.077 -32.317 1.00 67.12 85 GLY A O 1
ATOM 623 N N . VAL A 1 86 ? 9.253 4.699 -31.800 1.00 67.88 86 VAL A N 1
ATOM 624 C CA . VAL A 1 86 ? 9.072 3.554 -30.874 1.00 67.88 86 VAL A CA 1
ATOM 625 C C . VAL A 1 86 ? 8.157 3.904 -29.685 1.00 67.88 86 VAL A C 1
ATOM 627 O O . VAL A 1 86 ? 7.523 3.031 -29.088 1.00 67.88 86 VAL A O 1
ATOM 630 N N . ARG A 1 87 ? 7.994 5.198 -29.383 1.00 68.88 87 ARG A N 1
ATOM 631 C CA . ARG A 1 87 ? 7.229 5.722 -28.240 1.00 68.88 87 ARG A CA 1
ATOM 632 C C . ARG A 1 87 ? 5.714 5.526 -28.384 1.00 68.88 87 ARG A C 1
ATOM 634 O O . ARG A 1 87 ? 5.036 5.364 -27.370 1.00 68.88 87 ARG A O 1
ATOM 641 N N . ARG A 1 88 ? 5.192 5.337 -29.608 1.00 71.19 88 ARG A N 1
ATOM 642 C CA . ARG A 1 88 ? 3.791 4.924 -29.862 1.00 71.19 88 ARG A CA 1
ATOM 643 C C . ARG A 1 88 ? 3.423 3.604 -29.169 1.00 71.19 88 ARG A C 1
ATOM 645 O O . ARG A 1 88 ? 2.265 3.380 -28.815 1.00 71.19 88 ARG A O 1
ATOM 652 N N . HIS A 1 89 ? 4.398 2.717 -28.967 1.00 80.75 89 HIS A N 1
ATOM 653 C CA . HIS A 1 89 ? 4.180 1.428 -28.313 1.00 80.75 89 HIS A CA 1
ATOM 654 C C . HIS A 1 89 ? 4.267 1.493 -26.786 1.00 80.75 89 HIS A C 1
ATOM 656 O O . HIS A 1 89 ? 3.887 0.523 -26.132 1.00 80.75 89 HIS A O 1
ATOM 662 N N . SER A 1 90 ? 4.693 2.618 -26.207 1.00 82.25 90 SER A N 1
ATOM 663 C CA . SER A 1 90 ? 4.876 2.739 -24.760 1.00 82.25 90 SER A CA 1
ATOM 664 C C . SER A 1 90 ? 3.563 2.533 -23.994 1.00 82.25 90 SER A C 1
ATOM 666 O O . SER A 1 90 ? 3.508 1.709 -23.085 1.00 82.25 90 SER A O 1
ATOM 668 N N . LYS A 1 91 ? 2.457 3.143 -24.446 1.00 81.56 91 LYS A N 1
ATOM 669 C CA . LYS A 1 91 ? 1.126 2.925 -23.845 1.00 81.56 91 LYS A CA 1
ATOM 670 C C . LYS A 1 91 ? 0.643 1.479 -23.945 1.00 81.56 91 LYS A C 1
ATOM 672 O O . LYS A 1 91 ? -0.001 0.975 -23.031 1.00 81.56 91 LYS A O 1
ATOM 677 N N . ARG A 1 92 ? 0.984 0.778 -25.030 1.00 86.31 92 ARG A N 1
ATOM 678 C CA . ARG A 1 92 ? 0.654 -0.649 -25.180 1.00 86.31 92 ARG A CA 1
ATOM 679 C C . ARG A 1 92 ? 1.472 -1.510 -24.220 1.00 86.31 92 ARG A C 1
ATOM 681 O O . ARG A 1 92 ? 0.921 -2.426 -23.622 1.00 86.31 92 ARG A O 1
ATOM 688 N N . TYR A 1 93 ? 2.759 -1.204 -24.061 1.00 87.69 93 TYR A N 1
ATOM 689 C CA . TYR A 1 93 ? 3.629 -1.879 -23.101 1.00 87.69 93 TYR A CA 1
ATOM 690 C C . TYR A 1 93 ? 3.186 -1.631 -21.653 1.00 87.69 93 TYR A C 1
ATOM 692 O O . TYR A 1 93 ? 3.175 -2.553 -20.847 1.00 87.69 93 TYR A O 1
ATOM 700 N N . GLU A 1 94 ? 2.760 -0.412 -21.334 1.00 84.94 94 GLU A N 1
ATOM 701 C CA . GLU A 1 94 ? 2.213 -0.049 -20.027 1.00 84.94 94 GLU A CA 1
ATOM 702 C C . GLU A 1 94 ? 0.957 -0.870 -19.693 1.00 84.94 94 GLU A C 1
ATOM 704 O O . GLU A 1 94 ? 0.908 -1.526 -18.654 1.00 84.94 94 GLU A O 1
ATOM 709 N N . VAL A 1 95 ? -0.015 -0.933 -20.614 1.00 87.62 95 VAL A N 1
ATOM 710 C CA . VAL A 1 95 ? -1.213 -1.780 -20.463 1.00 87.62 95 VAL A CA 1
ATOM 711 C C . VAL A 1 95 ? -0.839 -3.260 -20.341 1.00 87.62 95 VAL A C 1
ATOM 713 O O . VAL A 1 95 ? -1.411 -3.972 -19.518 1.00 87.62 95 VAL A O 1
ATOM 716 N N . PHE A 1 96 ? 0.146 -3.726 -21.112 1.00 91.75 96 PHE A N 1
ATOM 717 C CA . PHE A 1 96 ? 0.660 -5.090 -21.009 1.00 91.75 96 PHE A CA 1
ATOM 718 C C . PHE A 1 96 ? 1.261 -5.378 -19.622 1.00 91.75 96 PHE A C 1
ATOM 720 O O . PHE A 1 96 ? 0.878 -6.363 -18.992 1.00 91.75 96 PHE A O 1
ATOM 727 N N . SER A 1 97 ? 2.130 -4.505 -19.106 1.00 89.19 97 SER A N 1
ATOM 728 C CA . SER A 1 97 ? 2.743 -4.652 -17.778 1.00 89.19 97 SER A CA 1
ATOM 729 C C . SER A 1 97 ? 1.679 -4.653 -16.670 1.00 89.19 97 SER A C 1
ATOM 731 O O . SER A 1 97 ? 1.679 -5.538 -15.813 1.00 89.19 97 SER A O 1
ATOM 733 N N . ILE A 1 98 ? 0.684 -3.759 -16.749 1.00 89.38 98 ILE A N 1
ATOM 734 C CA . ILE A 1 98 ? -0.462 -3.728 -15.823 1.00 89.38 98 ILE A CA 1
ATOM 735 C C . ILE A 1 98 ? -1.280 -5.024 -15.902 1.00 89.38 98 ILE A C 1
ATOM 737 O O . ILE A 1 98 ? -1.614 -5.602 -14.868 1.00 89.38 98 ILE A O 1
ATOM 741 N N . SER A 1 99 ? -1.574 -5.523 -17.107 1.00 92.00 99 SER A N 1
ATOM 742 C CA . SER A 1 99 ? -2.325 -6.775 -17.277 1.00 92.00 99 SER A CA 1
ATOM 743 C C . SER A 1 99 ? -1.609 -7.972 -16.643 1.00 92.00 99 SER A C 1
ATOM 745 O O . SER A 1 99 ? -2.247 -8.850 -16.064 1.00 92.00 99 SER A O 1
ATOM 747 N N . LEU A 1 100 ? -0.277 -7.966 -16.680 1.00 92.88 100 LEU A N 1
ATOM 748 C CA . LEU A 1 100 ? 0.569 -9.005 -16.115 1.00 92.88 100 LEU A CA 1
ATOM 749 C C . LEU A 1 100 ? 0.628 -8.908 -14.579 1.00 92.88 100 LEU A C 1
ATOM 751 O O . LEU A 1 100 ? 0.551 -9.939 -13.914 1.00 92.88 100 LEU A O 1
ATOM 755 N N . VAL A 1 101 ? 0.641 -7.697 -14.001 1.00 91.50 101 VAL A N 1
ATOM 756 C CA . VAL A 1 101 ? 0.427 -7.492 -12.551 1.00 91.50 101 VAL A CA 1
ATOM 757 C C . VAL A 1 101 ? -0.935 -8.042 -12.121 1.00 91.50 101 VAL A C 1
ATOM 759 O O . VAL A 1 101 ? -1.009 -8.814 -11.168 1.00 91.50 101 VAL A O 1
ATOM 762 N N . ILE A 1 102 ? -2.010 -7.685 -12.831 1.00 91.81 102 ILE A N 1
ATOM 763 C CA . ILE A 1 102 ? -3.369 -8.141 -12.504 1.00 91.81 102 ILE A CA 1
ATOM 764 C C . ILE A 1 102 ? -3.451 -9.669 -12.567 1.00 91.81 102 ILE A C 1
ATOM 766 O O . ILE A 1 102 ? -3.978 -10.288 -11.646 1.00 91.81 102 ILE A O 1
ATOM 770 N N . ALA A 1 103 ? -2.888 -10.290 -13.606 1.00 93.31 103 ALA A N 1
ATOM 771 C CA . ALA A 1 103 ? -2.862 -11.743 -13.741 1.00 93.31 103 ALA A CA 1
ATOM 772 C C . ALA A 1 103 ? -2.132 -12.428 -12.571 1.00 93.31 103 ALA A C 1
ATOM 774 O O . ALA A 1 103 ? -2.626 -13.424 -12.046 1.00 93.31 103 ALA A O 1
ATOM 775 N N . LEU A 1 104 ? -0.999 -11.877 -12.118 1.00 92.50 104 LEU A N 1
ATOM 776 C CA . LEU A 1 104 ? -0.281 -12.390 -10.946 1.00 92.50 104 LEU A CA 1
ATOM 777 C C . LEU A 1 104 ? -1.096 -12.256 -9.656 1.00 92.50 104 LEU A C 1
ATOM 779 O O . LEU A 1 104 ? -1.133 -13.192 -8.864 1.00 92.50 104 LEU A O 1
ATOM 783 N N . VAL A 1 105 ? -1.783 -11.130 -9.458 1.00 91.44 105 VAL A N 1
ATOM 784 C CA . VAL A 1 105 ? -2.618 -10.915 -8.267 1.00 91.44 105 VAL A CA 1
ATOM 785 C C . VAL A 1 105 ? -3.823 -11.850 -8.264 1.00 91.44 105 VAL A C 1
ATOM 787 O O . VAL A 1 105 ? -4.117 -12.462 -7.241 1.00 91.44 105 VAL A O 1
ATOM 790 N N . VAL A 1 106 ? -4.497 -12.020 -9.404 1.00 91.50 106 VAL A N 1
ATOM 791 C CA . VAL A 1 106 ? -5.596 -12.988 -9.544 1.00 91.50 106 VAL A CA 1
ATOM 792 C C . VAL A 1 106 ? -5.101 -14.399 -9.241 1.00 91.50 106 VAL A C 1
ATOM 794 O O . VAL A 1 106 ? -5.759 -15.137 -8.511 1.00 91.50 106 VAL A O 1
ATOM 797 N N . GLN A 1 107 ? -3.923 -14.764 -9.743 1.00 91.06 107 GLN A N 1
ATOM 798 C CA . GLN A 1 107 ? -3.303 -16.047 -9.445 1.00 91.06 107 GLN A CA 1
ATOM 799 C C . GLN A 1 107 ? -3.028 -16.220 -7.938 1.00 91.06 107 GLN A C 1
ATOM 801 O O . GLN A 1 107 ? -3.366 -17.263 -7.379 1.00 91.06 107 GLN A O 1
ATOM 806 N N . ASP A 1 108 ? -2.463 -15.210 -7.267 1.00 88.38 108 ASP A N 1
ATOM 807 C CA . ASP A 1 108 ? -2.212 -15.247 -5.819 1.00 88.38 108 ASP A CA 1
ATOM 808 C C . ASP A 1 108 ? -3.530 -15.360 -5.014 1.00 88.38 108 ASP A C 1
ATOM 810 O O . ASP A 1 108 ? -3.593 -16.111 -4.038 1.00 88.38 108 ASP A O 1
ATOM 814 N N . ILE A 1 109 ? -4.610 -14.691 -5.447 1.00 89.44 109 ILE A N 1
ATOM 815 C CA . ILE A 1 109 ? -5.951 -14.818 -4.842 1.00 89.44 109 ILE A CA 1
ATOM 816 C C . ILE A 1 109 ? -6.493 -16.241 -5.012 1.00 89.44 109 ILE A C 1
ATOM 818 O O . ILE A 1 109 ? -6.978 -16.829 -4.044 1.00 89.44 109 ILE A O 1
ATOM 822 N N . LEU A 1 110 ? -6.398 -16.814 -6.215 1.00 90.19 110 LEU A N 1
ATOM 823 C CA . LEU A 1 110 ? -6.862 -18.178 -6.478 1.00 90.19 110 LEU A CA 1
ATOM 824 C C . LEU A 1 110 ? -6.117 -19.190 -5.601 1.00 90.19 110 LEU A C 1
ATOM 826 O O . LEU A 1 110 ? -6.750 -20.045 -4.989 1.00 90.19 110 LEU A O 1
ATOM 830 N N . PHE A 1 111 ? -4.796 -19.067 -5.459 1.00 87.75 111 PHE A N 1
ATOM 831 C CA . PHE A 1 111 ? -3.998 -19.987 -4.637 1.00 87.75 111 PHE A CA 1
ATOM 832 C C . PHE A 1 111 ? -4.140 -19.787 -3.129 1.00 87.75 111 PHE A C 1
ATOM 834 O O . PHE A 1 111 ? -3.743 -20.669 -2.366 1.00 87.75 111 PHE A O 1
ATOM 841 N N . SER A 1 112 ? -4.742 -18.679 -2.691 1.00 85.19 112 SER A N 1
ATOM 842 C CA . SER A 1 112 ? -5.180 -18.505 -1.302 1.00 85.19 112 SER A CA 1
ATOM 843 C C . SER A 1 112 ? -6.308 -19.483 -0.933 1.00 85.19 112 SER A C 1
ATOM 845 O O . SER A 1 112 ? -6.457 -19.872 0.226 1.00 85.19 112 SER A O 1
ATOM 847 N N . MET A 1 113 ? -7.092 -19.936 -1.916 1.00 87.94 113 MET A N 1
ATOM 848 C CA . MET A 1 113 ? -8.174 -20.893 -1.699 1.00 87.94 113 MET A CA 1
ATOM 849 C C . MET A 1 113 ? -7.637 -22.330 -1.662 1.00 87.94 113 MET A C 1
ATOM 851 O O . MET A 1 113 ? -6.982 -22.794 -2.598 1.00 87.94 113 MET A O 1
ATOM 855 N N . ALA A 1 114 ? -7.997 -23.085 -0.617 1.00 84.38 114 ALA A N 1
ATOM 856 C CA . ALA A 1 114 ? -7.535 -24.465 -0.416 1.00 84.38 114 ALA A CA 1
ATOM 857 C C . ALA A 1 114 ? -7.825 -25.397 -1.612 1.00 84.38 114 ALA A C 1
ATOM 859 O O . ALA A 1 114 ? -7.047 -26.305 -1.895 1.00 84.38 114 ALA A O 1
ATOM 860 N N . GLN A 1 115 ? -8.912 -25.141 -2.349 1.00 87.25 115 GLN A N 1
ATOM 861 C CA . GLN A 1 115 ? -9.308 -25.913 -3.531 1.00 87.25 115 GLN A CA 1
ATOM 862 C C . GLN A 1 115 ? -8.294 -25.809 -4.682 1.00 87.25 115 GLN A C 1
ATOM 864 O O . GLN A 1 115 ? -8.047 -26.798 -5.369 1.00 87.25 115 GLN A O 1
ATOM 869 N N . PHE A 1 116 ? -7.663 -24.646 -4.872 1.00 86.69 116 PHE A N 1
ATOM 870 C CA . PHE A 1 116 ? -6.754 -24.381 -5.993 1.00 86.69 116 PHE A CA 1
ATOM 871 C C . PHE A 1 116 ? -5.273 -24.445 -5.606 1.00 86.69 116 PHE A C 1
ATOM 873 O O . PHE A 1 116 ? -4.412 -24.331 -6.476 1.00 86.69 116 PHE A O 1
ATOM 880 N N . HIS A 1 117 ? -4.952 -24.691 -4.331 1.00 83.31 117 HIS A N 1
ATOM 881 C CA . HIS A 1 117 ? -3.570 -24.733 -3.844 1.00 83.31 117 HIS A CA 1
ATOM 882 C C . HIS A 1 117 ? -2.701 -25.776 -4.575 1.00 83.31 117 HIS A C 1
ATOM 884 O O . HIS A 1 117 ? -1.523 -25.547 -4.832 1.00 83.31 117 HIS A O 1
ATOM 890 N N . HIS A 1 118 ? -3.289 -26.897 -5.006 1.00 84.00 118 HIS A N 1
ATOM 891 C CA . HIS A 1 118 ? -2.580 -27.927 -5.774 1.00 84.00 118 HIS A CA 1
ATOM 892 C C . HIS A 1 118 ? -2.088 -27.438 -7.153 1.00 84.00 118 HIS A C 1
ATOM 894 O O . HIS A 1 118 ? -1.094 -27.949 -7.670 1.00 84.00 118 HIS A O 1
ATOM 900 N N . LEU A 1 119 ? -2.744 -26.428 -7.740 1.00 84.69 119 LEU A N 1
ATOM 901 C CA . LEU A 1 119 ? -2.350 -25.837 -9.022 1.00 84.69 119 LEU A CA 1
ATOM 902 C C . LEU A 1 119 ? -1.136 -24.907 -8.892 1.00 84.69 119 LEU A C 1
ATOM 904 O O . LEU A 1 119 ? -0.466 -24.659 -9.896 1.00 84.69 119 LEU A O 1
ATOM 908 N N . GLU A 1 120 ? -0.804 -24.445 -7.679 1.00 82.62 120 GLU A N 1
ATOM 909 C CA . GLU A 1 120 ? 0.351 -23.573 -7.408 1.00 82.62 120 GLU A CA 1
ATOM 910 C C . GLU A 1 120 ? 1.674 -24.234 -7.838 1.00 82.62 120 GLU A C 1
ATOM 912 O O . GLU A 1 120 ? 2.591 -23.563 -8.313 1.00 82.62 120 GLU A O 1
ATOM 917 N N . SER A 1 121 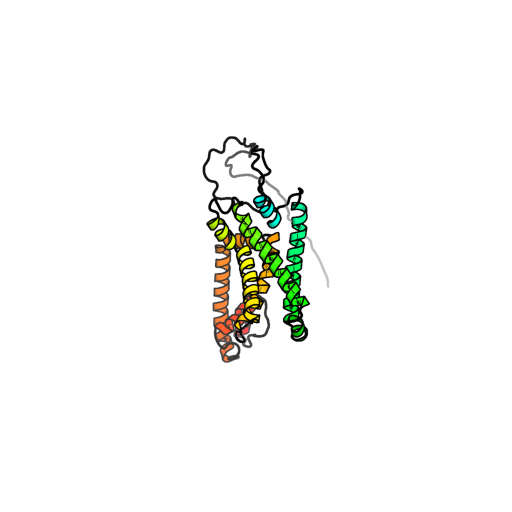? 1.756 -25.565 -7.723 1.00 83.25 121 SER A N 1
ATOM 918 C CA . SER A 1 121 ? 2.930 -26.364 -8.104 1.00 83.25 121 SER A CA 1
ATOM 919 C C . SER A 1 121 ? 2.945 -26.760 -9.589 1.00 83.25 121 SER A C 1
ATOM 921 O O . SER A 1 121 ? 3.899 -27.374 -10.073 1.00 83.25 121 SER A O 1
ATOM 923 N N . SER A 1 122 ? 1.901 -26.418 -10.352 1.00 89.75 122 SER A N 1
ATOM 924 C CA . SER A 1 122 ? 1.842 -26.772 -11.769 1.00 89.75 122 SER A CA 1
ATOM 925 C C . SER A 1 122 ? 2.932 -26.046 -12.568 1.00 89.75 122 SER A C 1
ATOM 927 O O . SER A 1 122 ? 3.176 -24.850 -12.403 1.00 89.75 122 SER A O 1
ATOM 929 N N . ARG A 1 123 ? 3.594 -26.766 -13.484 1.00 89.44 123 ARG A N 1
ATOM 930 C CA . ARG A 1 123 ? 4.710 -26.212 -14.277 1.00 89.44 123 ARG A CA 1
ATOM 931 C C . ARG A 1 123 ? 4.319 -24.956 -15.056 1.00 89.44 123 ARG A C 1
ATOM 933 O O . ARG A 1 123 ? 5.128 -24.045 -15.164 1.00 89.44 123 ARG A O 1
ATOM 940 N N . ILE A 1 124 ? 3.094 -24.903 -15.576 1.00 91.25 124 ILE A N 1
ATOM 941 C CA . ILE A 1 124 ? 2.593 -23.775 -16.375 1.00 91.25 124 ILE A CA 1
ATOM 942 C C . ILE A 1 124 ? 2.545 -22.501 -15.525 1.00 91.25 124 ILE A C 1
ATOM 944 O O . ILE A 1 124 ? 3.032 -21.460 -15.952 1.00 91.25 124 ILE A O 1
ATOM 948 N N . VAL A 1 125 ? 2.027 -22.605 -14.301 1.00 90.44 125 VAL A N 1
ATOM 949 C CA . VAL A 1 125 ? 1.936 -21.501 -13.338 1.00 90.44 125 VAL A CA 1
ATOM 950 C C . VAL A 1 125 ? 3.321 -21.018 -12.915 1.00 90.44 125 VAL A C 1
ATOM 952 O O . VAL A 1 125 ? 3.568 -19.813 -12.861 1.00 90.44 125 VAL A O 1
ATOM 955 N N . LEU A 1 126 ? 4.241 -21.950 -12.643 1.00 88.94 126 LEU A N 1
ATOM 956 C CA . LEU A 1 126 ? 5.620 -21.615 -12.288 1.00 88.94 126 LEU A CA 1
ATOM 957 C C . LEU A 1 126 ? 6.327 -20.879 -13.433 1.00 88.94 126 LEU A C 1
ATOM 959 O O . LEU A 1 126 ? 6.907 -19.824 -13.210 1.00 88.94 126 LEU A O 1
ATOM 963 N N . VAL A 1 127 ? 6.232 -21.392 -14.664 1.00 92.75 127 VAL A N 1
ATOM 964 C CA . VAL A 1 127 ? 6.848 -20.767 -15.845 1.00 92.75 127 VAL A CA 1
ATOM 965 C C . VAL A 1 127 ? 6.234 -19.400 -16.129 1.00 92.75 127 VAL A C 1
ATOM 967 O O . VAL A 1 127 ? 6.970 -18.449 -16.374 1.00 92.75 127 VAL A O 1
ATOM 970 N N . PHE A 1 128 ? 4.907 -19.275 -16.061 1.00 94.25 128 PHE A N 1
ATOM 971 C CA . PHE A 1 128 ? 4.225 -17.993 -16.236 1.00 94.25 128 PHE A CA 1
ATOM 972 C C . PHE A 1 128 ? 4.724 -16.956 -15.226 1.00 94.25 128 PHE A C 1
ATOM 974 O O . PHE A 1 128 ? 5.114 -15.854 -15.613 1.00 94.25 128 PHE A O 1
ATOM 981 N N . ARG A 1 129 ? 4.783 -17.330 -13.943 1.00 92.00 129 ARG A N 1
ATOM 982 C CA . ARG A 1 129 ? 5.293 -16.467 -12.875 1.00 92.00 129 ARG A CA 1
ATOM 983 C C . ARG A 1 129 ? 6.749 -16.075 -13.113 1.00 92.00 129 ARG A C 1
ATOM 985 O O . ARG A 1 129 ? 7.095 -14.904 -12.988 1.00 92.00 129 ARG A O 1
ATOM 992 N N . ASP A 1 130 ? 7.591 -17.029 -13.488 1.00 92.69 130 ASP A N 1
ATOM 993 C CA . ASP A 1 130 ? 9.006 -16.781 -13.744 1.00 92.69 130 ASP A CA 1
ATOM 994 C C . ASP A 1 130 ? 9.218 -15.814 -14.915 1.00 92.69 130 ASP A C 1
ATOM 996 O O . ASP A 1 130 ? 10.024 -14.889 -14.805 1.00 92.69 130 ASP A O 1
ATOM 1000 N N . VAL A 1 131 ? 8.463 -15.978 -16.006 1.00 95.06 131 VAL A N 1
ATOM 1001 C CA . VAL A 1 131 ? 8.482 -15.066 -17.161 1.00 95.06 131 VAL A CA 1
ATOM 1002 C C . VAL A 1 131 ? 7.992 -13.678 -16.758 1.00 95.06 131 VAL A C 1
ATOM 1004 O O . VAL A 1 131 ? 8.629 -12.681 -17.091 1.00 95.06 131 VAL A O 1
ATOM 1007 N N . ALA A 1 132 ? 6.904 -13.605 -15.997 1.00 94.31 132 ALA A N 1
ATOM 1008 C CA . ALA A 1 132 ? 6.334 -12.358 -15.512 1.00 94.31 132 ALA A CA 1
ATOM 1009 C C . ALA A 1 132 ? 7.337 -11.544 -14.674 1.00 94.31 132 ALA A C 1
ATOM 1011 O O . ALA A 1 132 ? 7.598 -10.373 -14.958 1.00 94.31 132 ALA A O 1
ATOM 1012 N N . TYR A 1 133 ? 7.982 -12.179 -13.692 1.00 94.00 133 TYR A N 1
ATOM 1013 C CA . TYR A 1 133 ? 9.013 -11.522 -12.888 1.00 94.00 133 TYR A CA 1
ATOM 1014 C C . TYR A 1 133 ? 10.311 -11.259 -13.657 1.00 94.00 133 TYR A C 1
ATOM 1016 O O . TYR A 1 133 ? 11.004 -10.295 -13.335 1.00 94.00 133 TYR A O 1
ATOM 1024 N N . ALA A 1 134 ? 10.638 -12.049 -14.684 1.00 94.88 134 ALA A N 1
ATOM 1025 C CA . ALA A 1 134 ? 11.753 -11.744 -15.576 1.00 94.88 134 ALA A CA 1
ATOM 1026 C C . ALA A 1 134 ? 11.496 -10.451 -16.365 1.00 94.88 134 ALA A C 1
ATOM 1028 O O . ALA A 1 134 ? 12.364 -9.580 -16.381 1.00 94.88 134 ALA A O 1
ATOM 1029 N N . VAL A 1 135 ? 10.292 -10.271 -16.928 1.00 94.31 135 VAL A N 1
ATOM 1030 C CA . VAL A 1 135 ? 9.889 -9.019 -17.596 1.00 94.31 135 VAL A CA 1
ATOM 1031 C C . VAL A 1 135 ? 10.046 -7.838 -16.638 1.00 94.31 135 VAL A C 1
ATOM 1033 O O . VAL A 1 135 ? 10.725 -6.866 -16.962 1.00 94.31 135 VAL A O 1
ATOM 1036 N N . PHE A 1 136 ? 9.533 -7.954 -15.415 1.00 92.81 136 PHE A N 1
ATOM 1037 C CA . PHE A 1 136 ? 9.670 -6.906 -14.404 1.00 92.81 136 PHE A CA 1
ATOM 1038 C C . PHE A 1 136 ? 11.108 -6.629 -13.962 1.00 92.81 136 PHE A C 1
ATOM 1040 O O . PHE A 1 136 ? 11.473 -5.478 -13.733 1.00 92.81 136 PHE A O 1
ATOM 1047 N N . GLY A 1 137 ? 11.929 -7.670 -13.829 1.00 94.06 137 GLY A N 1
ATOM 1048 C CA . GLY A 1 137 ? 13.346 -7.528 -13.517 1.00 94.06 137 GLY A CA 1
ATOM 1049 C C . GLY A 1 137 ? 14.074 -6.767 -14.619 1.00 94.06 137 GLY A C 1
ATOM 1050 O O . GLY A 1 137 ? 14.806 -5.822 -14.328 1.00 94.06 137 GLY A O 1
ATOM 1051 N N . THR A 1 138 ? 13.811 -7.113 -15.884 1.00 93.75 138 THR A N 1
ATOM 1052 C CA . THR A 1 138 ? 14.389 -6.403 -17.033 1.00 93.75 138 THR A CA 1
ATOM 1053 C C . THR A 1 138 ? 13.921 -4.951 -17.103 1.00 93.75 138 THR A C 1
ATOM 1055 O O . THR A 1 138 ? 14.750 -4.060 -17.264 1.00 93.75 138 THR A O 1
ATOM 1058 N N . GLU A 1 139 ? 12.630 -4.686 -16.887 1.00 92.31 139 GLU A N 1
ATOM 1059 C CA . GLU A 1 139 ? 12.055 -3.338 -16.816 1.00 92.31 139 GLU A CA 1
ATOM 1060 C C . GLU A 1 139 ? 12.750 -2.491 -15.736 1.00 92.31 139 GLU A C 1
ATOM 1062 O O . GLU A 1 139 ? 13.180 -1.365 -15.998 1.00 92.31 139 GLU A O 1
ATOM 1067 N N . TYR A 1 140 ? 12.933 -3.052 -14.536 1.00 91.69 140 TYR A N 1
ATOM 1068 C CA . TYR A 1 140 ? 13.620 -2.386 -13.430 1.00 91.69 140 TYR A CA 1
ATOM 1069 C C . TYR A 1 140 ? 15.103 -2.123 -13.739 1.00 91.69 140 TYR A C 1
ATOM 1071 O O . TYR A 1 140 ? 15.596 -1.018 -13.512 1.00 91.69 140 TYR A O 1
ATOM 1079 N N . SER A 1 141 ? 15.821 -3.103 -14.301 1.00 92.25 141 SER A N 1
ATOM 1080 C CA . SER A 1 141 ? 17.229 -2.943 -14.693 1.00 92.25 141 SER A CA 1
ATOM 1081 C C . SER A 1 141 ? 17.418 -1.882 -15.777 1.00 92.25 141 SER A C 1
ATOM 1083 O O . SER A 1 141 ? 18.329 -1.060 -15.669 1.00 92.25 141 SER A O 1
ATOM 1085 N N . LEU A 1 142 ? 16.549 -1.856 -16.792 1.00 90.06 142 LEU A N 1
ATOM 1086 C CA . LEU A 1 142 ? 16.604 -0.853 -17.855 1.00 90.06 142 LEU A CA 1
ATOM 1087 C C . LEU A 1 142 ? 16.363 0.555 -17.306 1.00 90.06 142 LEU A C 1
ATOM 1089 O O . LEU A 1 142 ? 17.062 1.489 -17.699 1.00 90.06 142 LEU A O 1
ATOM 1093 N N . ARG A 1 143 ? 15.443 0.718 -16.348 1.00 88.12 143 ARG A N 1
ATOM 1094 C CA . ARG A 1 143 ? 15.225 2.004 -15.664 1.00 88.12 143 ARG A CA 1
ATOM 1095 C C . ARG A 1 143 ? 16.417 2.425 -14.824 1.00 88.12 143 ARG A C 1
ATOM 1097 O O . ARG A 1 143 ? 16.855 3.563 -14.934 1.00 88.12 143 ARG A O 1
ATOM 1104 N N . LEU A 1 144 ? 16.994 1.508 -14.051 1.00 89.19 144 LEU A N 1
ATOM 1105 C CA . LEU A 1 144 ? 18.188 1.787 -13.252 1.00 89.19 144 LEU A CA 1
ATOM 1106 C C . LEU A 1 144 ? 19.395 2.178 -14.127 1.00 89.19 144 LEU A C 1
ATOM 1108 O O . LEU A 1 144 ? 20.245 2.965 -13.714 1.00 89.19 144 LEU A O 1
ATOM 1112 N N . TRP A 1 145 ? 19.490 1.638 -15.344 1.00 88.75 145 TRP A N 1
ATOM 1113 C CA . TRP A 1 145 ? 20.540 1.995 -16.298 1.00 88.75 145 TRP A CA 1
ATOM 1114 C C . TRP A 1 145 ? 20.305 3.355 -16.975 1.00 88.75 145 TRP A C 1
ATOM 1116 O O . TRP A 1 145 ? 21.259 4.121 -17.172 1.00 88.75 145 TRP A O 1
ATOM 1126 N N . SER A 1 146 ? 19.052 3.660 -17.310 1.00 86.31 146 SER A N 1
ATOM 1127 C CA . SER A 1 146 ? 18.661 4.857 -18.066 1.00 86.31 146 SER A CA 1
ATOM 1128 C C . SER A 1 146 ? 18.372 6.088 -17.189 1.00 86.31 146 SER A C 1
ATOM 1130 O O . SER A 1 146 ? 18.469 7.208 -17.677 1.00 86.31 146 SER A O 1
ATOM 1132 N N . CYS A 1 147 ? 18.161 5.934 -15.873 1.00 83.19 147 CYS A N 1
ATOM 1133 C CA . CYS A 1 147 ? 17.833 7.043 -14.958 1.00 83.19 147 CYS A CA 1
ATOM 1134 C C . CYS A 1 147 ? 18.909 8.139 -14.841 1.00 83.19 147 CYS A C 1
ATOM 1136 O O . CYS A 1 147 ? 18.611 9.245 -14.388 1.00 83.19 147 CYS A O 1
ATOM 1138 N N . VAL A 1 148 ? 20.158 7.836 -15.216 1.00 81.94 148 VAL A N 1
ATOM 1139 C CA . VAL A 1 148 ? 21.301 8.768 -15.150 1.00 81.94 148 VAL A CA 1
ATOM 1140 C C . VAL A 1 148 ? 21.117 9.961 -16.089 1.00 81.94 148 VAL A C 1
ATOM 1142 O O . VAL A 1 148 ? 21.666 11.017 -15.810 1.00 81.94 148 VAL A O 1
ATOM 1145 N N . GLU A 1 149 ? 20.329 9.798 -17.152 1.00 76.62 149 GLU A N 1
ATOM 1146 C CA . GLU A 1 149 ? 20.091 10.852 -18.142 1.00 76.62 149 GLU A CA 1
ATOM 1147 C C . GLU A 1 149 ? 19.083 11.900 -17.663 1.00 76.62 149 GLU A C 1
ATOM 1149 O O . GLU A 1 149 ? 19.006 13.005 -18.186 1.00 76.62 149 GLU A O 1
ATOM 1154 N N . SER A 1 150 ? 18.287 11.574 -16.643 1.00 71.81 150 SER A N 1
ATOM 1155 C CA . SER A 1 150 ? 17.276 12.516 -16.186 1.00 71.81 150 SER A CA 1
ATOM 1156 C C . SER A 1 150 ? 17.919 13.694 -15.430 1.00 71.81 150 SER A C 1
ATOM 1158 O O . SER A 1 150 ? 18.689 13.483 -14.482 1.00 71.81 150 SER A O 1
ATOM 1160 N N . PRO A 1 151 ? 17.538 14.946 -15.747 1.00 68.38 151 PRO A N 1
ATOM 1161 C CA . PRO A 1 151 ? 18.111 16.139 -15.114 1.00 68.38 151 PRO A CA 1
ATOM 1162 C C . PRO A 1 151 ? 17.793 16.236 -13.610 1.00 68.38 151 PRO A C 1
ATOM 1164 O O . PRO A 1 151 ? 18.404 17.010 -12.879 1.00 68.38 151 PRO A O 1
ATOM 1167 N N . ARG A 1 152 ? 16.853 15.418 -13.115 1.00 69.00 152 ARG A N 1
ATOM 1168 C CA . ARG A 1 152 ? 16.354 15.411 -11.732 1.00 69.00 152 ARG A CA 1
ATOM 1169 C C . ARG A 1 152 ? 17.358 14.875 -10.702 1.00 69.00 152 ARG A C 1
ATOM 1171 O O . ARG A 1 152 ? 17.283 15.254 -9.533 1.00 69.00 152 ARG A O 1
ATOM 1178 N N . TYR A 1 153 ? 18.266 13.973 -11.084 1.00 68.38 153 TYR A N 1
ATOM 1179 C CA . TYR A 1 153 ? 19.101 13.244 -10.113 1.00 68.38 153 TYR A CA 1
ATOM 1180 C C . TYR A 1 153 ? 20.564 13.719 -10.032 1.00 68.38 153 TYR A C 1
ATOM 1182 O O . TYR A 1 153 ? 21.235 13.423 -9.040 1.00 68.38 153 TYR A O 1
ATOM 1190 N N . GLY A 1 154 ? 21.011 14.557 -10.974 1.00 65.25 154 GLY A N 1
ATOM 1191 C CA . GLY A 1 154 ? 22.321 15.219 -10.968 1.00 65.25 154 GLY A CA 1
ATOM 1192 C C . GLY A 1 154 ? 23.456 14.425 -11.635 1.00 65.25 154 GLY A C 1
ATOM 1193 O O . GLY A 1 154 ? 23.277 13.302 -12.097 1.00 65.25 154 GLY A O 1
ATOM 1194 N N . ASN A 1 155 ? 24.655 15.020 -11.652 1.00 67.44 155 ASN A N 1
ATOM 1195 C CA . ASN A 1 155 ? 25.764 14.642 -12.550 1.00 67.44 155 ASN A CA 1
ATOM 1196 C C . ASN A 1 155 ? 26.574 13.397 -12.135 1.00 67.44 155 ASN A C 1
ATOM 1198 O O . ASN A 1 155 ? 27.501 13.004 -12.839 1.00 67.44 155 ASN A O 1
ATOM 1202 N N . SER A 1 156 ? 26.282 12.782 -10.983 1.00 80.06 156 SER A N 1
ATOM 1203 C CA . SER A 1 156 ? 27.058 11.634 -10.488 1.00 80.06 156 SER A CA 1
ATOM 1204 C C . SER A 1 156 ? 26.311 10.315 -10.733 1.00 80.06 156 SER A C 1
ATOM 1206 O O . SER A 1 156 ? 25.230 10.102 -10.183 1.00 80.06 156 SER A O 1
ATOM 1208 N N . PRO A 1 157 ? 26.876 9.373 -11.513 1.00 79.81 157 PRO A N 1
ATOM 1209 C CA . PRO A 1 157 ? 26.122 8.228 -12.026 1.00 79.81 157 PRO A CA 1
ATOM 1210 C C . PRO A 1 157 ? 25.651 7.260 -10.932 1.00 79.81 157 PRO A C 1
ATOM 1212 O O . PRO A 1 157 ? 24.580 6.670 -11.050 1.00 79.81 157 PRO A O 1
ATOM 1215 N N . LEU A 1 158 ? 26.426 7.089 -9.855 1.00 82.06 158 LEU A N 1
ATOM 1216 C CA . LEU A 1 158 ? 26.090 6.158 -8.772 1.00 82.06 158 LEU A CA 1
ATOM 1217 C C . LEU A 1 158 ? 25.060 6.734 -7.792 1.00 82.06 158 LEU A C 1
ATOM 1219 O O . LEU A 1 158 ? 24.137 6.028 -7.387 1.00 82.06 158 LEU A O 1
ATOM 1223 N N . LEU A 1 159 ? 25.179 8.017 -7.439 1.00 81.81 159 LEU A N 1
ATOM 1224 C CA . LEU A 1 159 ? 24.228 8.670 -6.536 1.00 81.81 159 LEU A CA 1
ATOM 1225 C C . LEU A 1 159 ? 22.872 8.864 -7.212 1.00 81.81 159 LEU A C 1
ATOM 1227 O O . LEU A 1 159 ? 21.854 8.697 -6.546 1.00 81.81 159 LEU A O 1
ATOM 1231 N N . SER A 1 160 ? 22.842 9.132 -8.522 1.00 84.19 160 SER A N 1
ATOM 1232 C CA . SER A 1 160 ? 21.588 9.243 -9.273 1.00 84.19 160 SER A CA 1
ATOM 1233 C C . SER A 1 160 ? 20.799 7.934 -9.274 1.00 84.19 160 SER A C 1
ATOM 1235 O O . SER A 1 160 ? 19.599 7.934 -9.007 1.00 84.19 160 SER A O 1
ATOM 1237 N N . ARG A 1 161 ? 21.484 6.797 -9.457 1.00 88.50 161 ARG A N 1
ATOM 1238 C CA . ARG A 1 161 ? 20.882 5.456 -9.363 1.00 88.50 161 ARG A CA 1
ATOM 1239 C C . ARG A 1 161 ? 20.349 5.150 -7.967 1.00 88.50 161 ARG A C 1
ATOM 1241 O O . ARG A 1 161 ? 19.234 4.655 -7.836 1.00 88.50 161 ARG A O 1
ATOM 1248 N N . LEU A 1 162 ? 21.128 5.457 -6.926 1.00 86.25 162 LEU A N 1
ATOM 1249 C CA . LEU A 1 162 ? 20.715 5.225 -5.540 1.00 86.25 162 LEU A CA 1
ATOM 1250 C C . LEU A 1 162 ? 19.537 6.121 -5.137 1.00 86.25 162 LEU A C 1
ATOM 1252 O O . LEU A 1 162 ? 18.634 5.674 -4.433 1.00 86.25 162 LEU A O 1
ATOM 1256 N N . ARG A 1 163 ? 19.532 7.379 -5.590 1.00 85.50 163 ARG A N 1
ATOM 1257 C CA . ARG A 1 163 ? 18.451 8.332 -5.325 1.00 85.50 163 ARG A CA 1
ATOM 1258 C C . ARG A 1 163 ? 17.154 7.887 -5.992 1.00 85.50 163 ARG A C 1
ATOM 1260 O O . ARG A 1 163 ? 16.131 7.874 -5.317 1.00 85.50 163 ARG A O 1
ATOM 1267 N N . TRP A 1 164 ? 17.220 7.452 -7.252 1.00 87.38 164 TRP A N 1
ATOM 1268 C CA . TRP A 1 164 ? 16.078 6.880 -7.964 1.00 87.38 164 TRP A CA 1
ATOM 1269 C C . TRP A 1 164 ? 15.555 5.608 -7.281 1.00 87.38 164 TRP A C 1
ATOM 1271 O O . TRP A 1 164 ? 14.372 5.519 -6.974 1.00 87.38 164 TRP A O 1
ATOM 1281 N N . ALA A 1 165 ? 16.433 4.657 -6.944 1.00 87.50 165 ALA A N 1
ATOM 1282 C CA . ALA A 1 165 ? 16.036 3.405 -6.290 1.00 87.50 165 ALA A CA 1
ATOM 1283 C C . ALA A 1 165 ? 15.413 3.601 -4.890 1.00 87.50 165 ALA A C 1
ATOM 1285 O O . ALA A 1 165 ? 14.734 2.707 -4.389 1.00 87.50 165 ALA A O 1
ATOM 1286 N N . ARG A 1 166 ? 15.645 4.755 -4.246 1.00 86.06 166 ARG A N 1
ATOM 1287 C CA . ARG A 1 166 ? 15.087 5.110 -2.930 1.00 86.06 166 ARG A CA 1
ATOM 1288 C C . ARG A 1 166 ? 13.745 5.848 -3.016 1.00 86.06 166 ARG A C 1
ATOM 1290 O O . ARG A 1 166 ? 13.120 6.084 -1.982 1.00 86.06 166 ARG A O 1
ATOM 1297 N N . GLU A 1 167 ? 13.284 6.221 -4.206 1.00 85.94 167 GLU A N 1
ATOM 1298 C CA . GLU A 1 167 ? 11.926 6.738 -4.371 1.00 85.94 167 GLU A CA 1
ATOM 1299 C C . GLU A 1 167 ? 10.885 5.650 -4.070 1.00 85.94 167 GLU A C 1
ATOM 1301 O O . GLU A 1 167 ? 11.153 4.459 -4.213 1.00 85.94 167 GLU A O 1
ATOM 1306 N N . PHE A 1 168 ? 9.680 6.051 -3.653 1.00 85.38 168 PHE A N 1
ATOM 1307 C CA . PHE A 1 168 ? 8.655 5.120 -3.170 1.00 85.38 168 PHE A CA 1
ATOM 1308 C C . PHE A 1 168 ? 8.282 4.042 -4.202 1.00 85.38 168 PHE A C 1
ATOM 1310 O O . PHE A 1 168 ? 8.281 2.859 -3.872 1.00 85.38 168 PHE A O 1
ATOM 1317 N N . LEU A 1 169 ? 8.019 4.429 -5.455 1.00 85.00 169 LEU A N 1
ATOM 1318 C CA . LEU A 1 169 ? 7.592 3.486 -6.496 1.00 85.00 169 LEU A CA 1
ATOM 1319 C C . LEU A 1 169 ? 8.725 2.522 -6.927 1.00 85.00 169 LEU A C 1
ATOM 1321 O O . LEU A 1 169 ? 8.498 1.313 -6.892 1.00 85.00 169 LEU A O 1
ATOM 1325 N N . PRO A 1 170 ? 9.959 2.978 -7.246 1.00 88.75 170 PRO A N 1
ATOM 1326 C CA . PRO A 1 170 ? 11.084 2.070 -7.508 1.00 88.75 170 PRO A CA 1
ATOM 1327 C C . PRO A 1 170 ? 11.440 1.161 -6.325 1.00 88.75 170 PRO A C 1
ATOM 1329 O O . PRO A 1 170 ? 11.808 0.004 -6.527 1.00 88.75 170 PRO A O 1
ATOM 1332 N N . LEU A 1 171 ? 11.306 1.648 -5.086 1.00 90.12 171 LEU A N 1
ATOM 1333 C CA . LEU A 1 171 ? 11.543 0.833 -3.896 1.00 90.12 171 LEU A CA 1
ATOM 1334 C C . LEU A 1 171 ? 10.533 -0.317 -3.799 1.00 90.12 171 LEU A C 1
ATOM 1336 O O . LEU A 1 171 ? 10.922 -1.447 -3.506 1.00 90.12 171 LEU A O 1
ATOM 1340 N N . VAL A 1 172 ? 9.253 -0.052 -4.074 1.00 90.12 172 VAL A N 1
ATOM 1341 C CA . VAL A 1 172 ? 8.219 -1.095 -4.128 1.00 90.12 172 VAL A CA 1
ATOM 1342 C C . VAL A 1 172 ? 8.554 -2.139 -5.196 1.00 90.12 172 VAL A C 1
ATOM 1344 O O . VAL A 1 172 ? 8.485 -3.338 -4.918 1.00 90.12 172 VAL A O 1
ATOM 1347 N N . ASP A 1 173 ? 8.994 -1.710 -6.382 1.00 89.81 173 ASP A N 1
ATOM 1348 C CA . ASP A 1 173 ? 9.396 -2.621 -7.458 1.00 89.81 173 ASP A CA 1
ATOM 1349 C C . ASP A 1 173 ? 10.533 -3.549 -7.036 1.00 89.81 173 ASP A C 1
ATOM 1351 O O . ASP A 1 173 ? 10.495 -4.750 -7.324 1.00 89.81 173 ASP A O 1
ATOM 1355 N N . LEU A 1 174 ? 11.524 -2.991 -6.341 1.00 92.44 174 LEU A N 1
ATOM 1356 C CA . LEU A 1 174 ? 12.657 -3.733 -5.812 1.00 92.44 174 LEU A CA 1
ATOM 1357 C C . LEU A 1 174 ? 12.214 -4.735 -4.743 1.00 92.44 174 LEU A C 1
ATOM 1359 O O . LEU A 1 174 ? 12.611 -5.896 -4.805 1.00 92.44 174 LEU A O 1
ATOM 1363 N N . VAL A 1 175 ? 11.371 -4.319 -3.791 1.00 91.44 175 VAL A N 1
ATOM 1364 C CA . VAL A 1 175 ? 10.848 -5.196 -2.729 1.00 91.44 175 VAL A CA 1
ATOM 1365 C C . VAL A 1 175 ? 10.085 -6.376 -3.325 1.00 91.44 175 VAL A C 1
ATOM 1367 O O . VAL A 1 175 ? 10.300 -7.511 -2.907 1.00 91.44 175 VAL A O 1
ATOM 1370 N N . VAL A 1 176 ? 9.246 -6.136 -4.334 1.00 91.25 176 VAL A N 1
ATOM 1371 C CA . VAL A 1 176 ? 8.483 -7.181 -5.031 1.00 91.25 176 VAL A CA 1
ATOM 1372 C C . VAL A 1 176 ? 9.411 -8.173 -5.747 1.00 91.25 176 VAL A C 1
ATOM 1374 O O . VAL A 1 176 ? 9.206 -9.385 -5.653 1.00 91.25 176 VAL A O 1
ATOM 1377 N N . LEU A 1 177 ? 10.455 -7.688 -6.430 1.00 92.88 177 LEU A N 1
ATOM 1378 C CA . LEU A 1 177 ? 11.432 -8.543 -7.117 1.00 92.88 177 LEU A CA 1
ATOM 1379 C C . LEU A 1 177 ? 12.266 -9.373 -6.127 1.00 92.88 177 LEU A C 1
ATOM 1381 O O . LEU A 1 177 ? 12.477 -10.568 -6.340 1.00 92.88 177 LEU A O 1
ATOM 1385 N N . VAL A 1 178 ? 12.709 -8.751 -5.031 1.00 91.00 178 VAL A N 1
ATOM 1386 C CA . VAL A 1 178 ? 13.460 -9.412 -3.955 1.00 91.00 178 VAL A CA 1
ATOM 1387 C C . VAL A 1 178 ? 12.594 -10.461 -3.260 1.00 91.00 178 VAL A C 1
ATOM 1389 O O . VAL A 1 178 ? 13.060 -11.577 -3.054 1.00 91.00 178 VAL A O 1
ATOM 1392 N N . ALA A 1 179 ? 11.330 -10.152 -2.958 1.00 89.31 179 ALA A N 1
ATOM 1393 C CA . ALA A 1 179 ? 10.382 -11.096 -2.365 1.00 89.31 179 ALA A CA 1
ATOM 1394 C C . ALA A 1 179 ? 10.222 -12.360 -3.226 1.00 89.31 179 ALA A C 1
ATOM 1396 O O . ALA A 1 179 ? 10.306 -13.476 -2.712 1.00 89.31 179 ALA A O 1
ATOM 1397 N N . TYR A 1 180 ? 10.071 -12.197 -4.544 1.00 89.81 180 TYR A N 1
ATOM 1398 C CA . TYR A 1 180 ? 10.016 -13.321 -5.480 1.00 89.81 180 TYR A CA 1
ATOM 1399 C C . TYR A 1 180 ? 11.327 -14.125 -5.515 1.00 89.81 180 TYR A C 1
ATOM 1401 O O . TYR A 1 180 ? 11.296 -15.357 -5.468 1.00 89.81 180 TYR A O 1
ATOM 1409 N N . LEU A 1 181 ? 12.484 -13.454 -5.549 1.00 89.44 181 LEU A N 1
ATOM 1410 C CA . LEU A 1 181 ? 13.781 -14.133 -5.575 1.00 89.44 181 LEU A CA 1
ATOM 1411 C C . LEU A 1 181 ? 14.032 -14.941 -4.293 1.00 89.44 181 LEU A C 1
ATOM 1413 O O . LEU A 1 181 ? 14.483 -16.083 -4.371 1.00 89.44 181 LEU A O 1
ATOM 1417 N N . LEU A 1 182 ? 13.701 -14.375 -3.128 1.00 86.81 182 LEU A N 1
ATOM 1418 C CA . LEU A 1 182 ? 13.812 -15.054 -1.835 1.00 86.81 182 LEU A CA 1
ATOM 1419 C C . LEU A 1 182 ? 12.957 -16.322 -1.790 1.00 86.81 182 LEU A C 1
ATOM 1421 O O . LEU A 1 182 ? 13.424 -17.365 -1.336 1.00 86.81 182 LEU A O 1
ATOM 1425 N N . GLU A 1 183 ? 11.730 -16.265 -2.307 1.00 82.31 183 GLU A N 1
ATOM 1426 C CA . GLU A 1 183 ? 10.863 -17.439 -2.369 1.00 82.31 183 GLU A CA 1
ATOM 1427 C C . GLU A 1 183 ? 11.411 -18.508 -3.319 1.00 82.31 183 GLU A C 1
ATOM 1429 O O . GLU A 1 183 ? 11.461 -19.684 -2.958 1.00 82.31 183 GLU A O 1
ATOM 1434 N N . LYS A 1 184 ? 11.900 -18.107 -4.499 1.00 83.56 184 LYS A N 1
ATOM 1435 C CA . LYS A 1 184 ? 12.483 -19.029 -5.482 1.00 83.56 184 LYS A CA 1
ATOM 1436 C C . LYS A 1 184 ? 13.717 -19.758 -4.943 1.00 83.56 184 LYS A C 1
ATOM 1438 O O . LYS A 1 184 ? 13.855 -20.962 -5.155 1.00 83.56 184 LYS A O 1
ATOM 1443 N N . VAL A 1 185 ? 14.593 -19.054 -4.222 1.00 82.00 185 VAL A N 1
ATOM 1444 C CA . VAL A 1 185 ? 15.769 -19.660 -3.575 1.00 82.00 185 VAL A CA 1
ATOM 1445 C C . VAL A 1 185 ? 15.340 -20.602 -2.446 1.00 82.00 185 VAL A C 1
ATOM 1447 O O . VAL A 1 185 ? 15.857 -21.713 -2.348 1.00 82.00 185 VAL A O 1
ATOM 1450 N N . ASN A 1 186 ? 14.354 -20.214 -1.630 1.00 71.44 186 ASN A N 1
ATOM 1451 C CA . ASN A 1 186 ? 13.939 -21.013 -0.476 1.00 71.44 186 ASN A CA 1
ATOM 1452 C C . ASN A 1 186 ? 13.192 -22.307 -0.847 1.00 71.44 186 ASN A C 1
ATOM 1454 O O . ASN A 1 186 ? 13.330 -23.307 -0.139 1.00 71.44 186 ASN A O 1
ATOM 1458 N N . ILE A 1 187 ? 12.448 -22.333 -1.961 1.00 59.41 187 ILE A N 1
ATOM 1459 C CA . ILE A 1 187 ? 11.812 -23.563 -2.482 1.00 59.41 187 ILE A CA 1
ATOM 1460 C C . ILE A 1 187 ? 12.850 -24.687 -2.699 1.00 59.41 187 ILE A C 1
ATOM 1462 O O . ILE A 1 187 ? 12.498 -25.863 -2.666 1.00 59.41 187 ILE A O 1
ATOM 1466 N N . SER A 1 188 ? 14.137 -24.348 -2.838 1.00 55.62 188 SER A N 1
ATOM 1467 C CA . SER A 1 188 ? 15.211 -25.309 -3.102 1.00 55.62 188 SER A CA 1
ATOM 1468 C C . SER A 1 188 ? 15.878 -25.925 -1.856 1.00 55.62 188 SER A C 1
ATOM 1470 O O . SER A 1 188 ? 16.753 -26.767 -2.042 1.00 55.62 188 SER A O 1
ATOM 1472 N N . GLY A 1 189 ? 15.524 -25.571 -0.602 1.00 54.66 189 GLY A N 1
ATOM 1473 C CA . GLY A 1 189 ? 16.302 -26.128 0.526 1.00 54.66 189 GLY A CA 1
ATOM 1474 C C . GLY A 1 189 ? 15.923 -25.924 2.000 1.00 54.66 189 GLY A C 1
ATOM 1475 O O . GLY A 1 189 ? 16.667 -26.440 2.829 1.00 54.66 189 GLY A O 1
ATOM 1476 N N . ALA A 1 190 ? 14.836 -25.250 2.406 1.00 48.66 190 ALA A N 1
ATOM 1477 C CA . ALA A 1 190 ? 14.564 -25.078 3.849 1.00 48.66 190 ALA A CA 1
ATOM 1478 C C . ALA A 1 190 ? 13.078 -25.195 4.238 1.00 48.66 190 ALA A C 1
ATOM 1480 O O . ALA A 1 190 ? 12.264 -24.308 3.978 1.00 48.66 190 ALA A O 1
ATOM 1481 N N . GLN A 1 191 ? 12.756 -26.294 4.930 1.00 51.50 191 GLN A N 1
ATOM 1482 C CA . GLN A 1 191 ? 11.445 -26.697 5.466 1.00 51.50 191 GLN A CA 1
ATOM 1483 C C . GLN A 1 191 ? 11.018 -25.923 6.728 1.00 51.50 191 GLN A C 1
ATOM 1485 O O . GLN A 1 191 ? 10.472 -26.506 7.664 1.00 51.50 191 GLN A O 1
ATOM 1490 N N . GLY A 1 192 ? 11.274 -24.618 6.826 1.00 53.78 192 GLY A N 1
ATOM 1491 C CA . GLY A 1 192 ? 10.969 -23.969 8.097 1.00 53.78 192 GLY A CA 1
ATOM 1492 C C . GLY A 1 192 ? 11.058 -22.470 8.140 1.00 53.78 192 GLY A C 1
ATOM 1493 O O . GLY A 1 192 ? 11.931 -21.982 8.827 1.00 53.78 192 GLY A O 1
ATOM 1494 N N . PHE A 1 193 ? 10.108 -21.750 7.538 1.00 49.88 193 PHE A N 1
ATOM 1495 C CA . PHE A 1 193 ? 9.784 -20.397 8.000 1.00 49.88 193 PHE A CA 1
ATOM 1496 C C . PHE A 1 193 ? 8.322 -20.033 7.711 1.00 49.88 193 PHE A C 1
ATOM 1498 O O . PHE A 1 193 ? 7.929 -19.809 6.567 1.00 49.88 193 PHE A O 1
ATOM 1505 N N . GLY A 1 194 ? 7.522 -19.863 8.772 1.00 57.38 194 GLY A N 1
ATOM 1506 C CA . GLY A 1 194 ? 6.228 -19.170 8.699 1.00 57.38 194 GLY A CA 1
ATOM 1507 C C . GLY A 1 194 ? 6.352 -17.730 8.172 1.00 57.38 194 GLY A C 1
ATOM 1508 O O . GLY A 1 194 ? 5.409 -17.219 7.573 1.00 57.38 194 GLY A O 1
ATOM 1509 N N . ALA A 1 195 ? 7.542 -17.124 8.288 1.00 59.38 195 ALA A N 1
ATOM 1510 C CA . ALA A 1 195 ? 7.880 -15.822 7.709 1.00 59.38 195 ALA A CA 1
ATOM 1511 C C . ALA A 1 195 ? 7.742 -15.782 6.172 1.00 59.38 195 ALA A C 1
ATOM 1513 O O . ALA A 1 195 ? 7.442 -14.734 5.609 1.00 59.38 195 ALA A O 1
ATOM 1514 N N . LEU A 1 196 ? 7.864 -16.919 5.477 1.00 62.56 196 LEU A N 1
ATOM 1515 C CA . LEU A 1 196 ? 7.708 -16.973 4.017 1.00 62.56 196 LEU A CA 1
ATOM 1516 C C . LEU A 1 196 ? 6.249 -16.806 3.579 1.00 62.56 196 LEU A C 1
ATOM 1518 O O . LEU A 1 196 ? 5.997 -16.301 2.488 1.00 62.56 196 LEU A O 1
ATOM 1522 N N . ARG A 1 197 ? 5.273 -17.141 4.440 1.00 69.38 197 ARG A N 1
ATOM 1523 C CA . ARG A 1 197 ? 3.865 -16.803 4.167 1.00 69.38 197 ARG A CA 1
ATOM 1524 C C . ARG A 1 197 ? 3.668 -15.291 4.112 1.00 69.38 197 ARG A C 1
ATOM 1526 O O . ARG A 1 197 ? 2.867 -14.814 3.321 1.00 69.38 197 ARG A O 1
ATOM 1533 N N . MET A 1 198 ? 4.421 -14.542 4.915 1.00 73.94 198 MET A N 1
ATOM 1534 C CA . MET A 1 198 ? 4.356 -13.080 4.940 1.00 73.94 198 MET A CA 1
ATOM 1535 C C . MET A 1 198 ? 5.058 -12.469 3.718 1.00 73.94 198 MET A C 1
ATOM 1537 O O . MET A 1 198 ? 4.604 -11.444 3.222 1.00 73.94 198 MET A O 1
ATOM 1541 N N . ILE A 1 199 ? 6.079 -13.130 3.151 1.00 80.69 199 ILE A N 1
ATOM 1542 C CA . ILE A 1 199 ? 6.686 -12.720 1.867 1.00 80.69 199 ILE A CA 1
ATOM 1543 C C . ILE A 1 199 ? 5.657 -12.759 0.729 1.00 80.69 199 ILE A C 1
ATOM 1545 O O . ILE A 1 199 ? 5.671 -11.878 -0.129 1.00 80.69 199 ILE A O 1
ATOM 1549 N N . ARG A 1 200 ? 4.706 -13.705 0.752 1.00 76.94 200 ARG A N 1
ATOM 1550 C CA . ARG A 1 200 ? 3.606 -13.732 -0.230 1.00 76.94 200 ARG A CA 1
ATOM 1551 C C . ARG A 1 200 ? 2.764 -12.453 -0.183 1.00 76.94 200 ARG A C 1
ATOM 1553 O O . ARG A 1 200 ? 2.365 -11.964 -1.231 1.00 76.94 200 ARG A O 1
ATOM 1560 N N . LEU A 1 201 ? 2.567 -11.857 0.998 1.00 83.00 201 LEU A N 1
ATOM 1561 C CA . LEU A 1 201 ? 1.841 -10.587 1.137 1.00 83.00 201 LEU A CA 1
ATOM 1562 C C . LEU A 1 201 ? 2.594 -9.412 0.501 1.00 83.00 201 LEU A C 1
ATOM 1564 O O . LEU A 1 201 ? 1.958 -8.499 -0.018 1.00 83.00 201 LEU A O 1
ATOM 1568 N N . LEU A 1 202 ? 3.933 -9.446 0.464 1.00 85.56 202 LEU A N 1
ATOM 1569 C CA . LEU A 1 202 ? 4.728 -8.412 -0.211 1.00 85.56 202 LEU A CA 1
ATOM 1570 C C . LEU A 1 202 ? 4.451 -8.364 -1.718 1.00 85.56 202 LEU A C 1
ATOM 1572 O O . LEU A 1 202 ? 4.637 -7.317 -2.331 1.00 85.56 202 LEU A O 1
ATOM 1576 N N . ARG A 1 203 ? 3.955 -9.450 -2.325 1.00 83.38 203 ARG A N 1
ATOM 1577 C CA . ARG A 1 203 ? 3.542 -9.439 -3.735 1.00 83.38 203 ARG A CA 1
ATOM 1578 C C . ARG A 1 203 ? 2.325 -8.562 -3.980 1.00 83.38 203 ARG A C 1
ATOM 1580 O O . ARG A 1 203 ? 2.223 -8.004 -5.067 1.00 83.38 203 ARG A O 1
ATOM 1587 N N . LEU A 1 204 ? 1.453 -8.358 -2.989 1.00 86.50 204 LEU A N 1
ATOM 1588 C CA . LEU A 1 204 ? 0.325 -7.429 -3.115 1.00 86.50 204 LEU A CA 1
ATOM 1589 C C . LEU A 1 204 ? 0.801 -5.986 -3.312 1.00 86.50 204 LEU A C 1
ATOM 1591 O O . LEU A 1 204 ? 0.101 -5.200 -3.942 1.00 86.50 204 LEU A O 1
ATOM 1595 N N . LEU A 1 205 ? 2.023 -5.650 -2.877 1.00 87.31 205 LEU A N 1
ATOM 1596 C CA . LEU A 1 205 ? 2.634 -4.352 -3.177 1.00 87.31 205 LEU A CA 1
ATOM 1597 C C . LEU A 1 205 ? 2.838 -4.142 -4.683 1.00 87.31 205 LEU A C 1
ATOM 1599 O O . LEU A 1 205 ? 2.896 -2.999 -5.123 1.00 87.31 205 LEU A O 1
ATOM 1603 N N . SER A 1 206 ? 2.881 -5.208 -5.494 1.00 84.75 206 SER A N 1
ATOM 1604 C CA . SER A 1 206 ? 2.928 -5.083 -6.956 1.00 84.75 206 SER A CA 1
ATOM 1605 C C . SER A 1 206 ? 1.711 -4.352 -7.528 1.00 84.75 206 SER A C 1
ATOM 1607 O O . SER A 1 206 ? 1.844 -3.736 -8.579 1.00 84.75 206 SER A O 1
ATOM 1609 N N . LEU A 1 207 ? 0.570 -4.312 -6.822 1.00 86.81 207 LEU A N 1
ATOM 1610 C CA . LEU A 1 207 ? -0.583 -3.484 -7.200 1.00 86.81 207 LEU A CA 1
ATOM 1611 C C . LEU A 1 207 ? -0.241 -1.992 -7.244 1.00 86.81 207 LEU A C 1
ATOM 1613 O O . LEU A 1 207 ? -0.782 -1.263 -8.070 1.00 86.81 207 LEU A O 1
ATOM 1617 N N . LEU A 1 208 ? 0.700 -1.537 -6.412 1.00 85.25 208 LEU A N 1
ATOM 1618 C CA . LEU A 1 208 ? 1.146 -0.144 -6.415 1.00 85.25 208 LEU A CA 1
ATOM 1619 C C . LEU A 1 208 ? 1.893 0.221 -7.707 1.00 85.25 208 LEU A C 1
ATOM 1621 O O . LEU A 1 208 ? 1.997 1.402 -8.024 1.00 85.25 208 LEU A O 1
ATOM 1625 N N . ARG A 1 209 ? 2.351 -0.762 -8.503 1.00 77.62 209 ARG A N 1
ATOM 1626 C CA . ARG A 1 209 ? 2.908 -0.503 -9.843 1.00 77.62 209 ARG A CA 1
ATOM 1627 C C . ARG A 1 209 ? 1.901 0.119 -10.792 1.00 77.62 209 ARG A C 1
ATOM 1629 O O . ARG A 1 209 ? 2.307 0.854 -11.686 1.00 77.62 209 ARG A O 1
ATOM 1636 N N . VAL A 1 210 ? 0.610 -0.153 -10.599 1.00 78.62 210 VAL A N 1
ATOM 1637 C CA . VAL A 1 210 ? -0.458 0.411 -11.433 1.00 78.62 210 VAL A CA 1
ATOM 1638 C C . VAL A 1 210 ? -0.500 1.937 -11.304 1.00 78.62 210 VAL A C 1
ATOM 1640 O O . VAL A 1 210 ? -0.721 2.627 -12.296 1.00 78.62 210 VAL A O 1
ATOM 1643 N N . ASP A 1 211 ? -0.182 2.480 -10.122 1.00 77.19 211 ASP A N 1
ATOM 1644 C CA . ASP A 1 211 ? -0.164 3.932 -9.883 1.00 77.19 211 ASP A CA 1
ATOM 1645 C C . ASP A 1 211 ? 0.969 4.665 -10.621 1.00 77.19 211 ASP A C 1
ATOM 1647 O O . ASP A 1 211 ? 0.959 5.888 -10.759 1.00 77.19 211 ASP A O 1
ATOM 1651 N N . ARG A 1 212 ? 1.946 3.934 -11.167 1.00 67.31 212 ARG A N 1
ATOM 1652 C CA . ARG A 1 212 ? 3.062 4.536 -11.904 1.00 67.31 212 ARG A CA 1
ATOM 1653 C C . ARG A 1 212 ? 2.611 5.298 -13.157 1.00 67.31 212 ARG A C 1
ATOM 1655 O O . ARG A 1 212 ? 3.317 6.206 -13.582 1.00 67.31 212 ARG A O 1
ATOM 1662 N N . SER A 1 213 ? 1.444 4.960 -13.709 1.00 61.53 213 SER A N 1
ATOM 1663 C CA . SER A 1 213 ? 0.841 5.662 -14.850 1.00 61.53 213 SER A CA 1
ATOM 1664 C C . SER A 1 213 ? 0.286 7.036 -14.476 1.00 61.53 213 SER A C 1
ATOM 1666 O O . SER A 1 213 ? 0.360 7.994 -15.243 1.00 61.53 213 SER A O 1
ATOM 1668 N N . THR A 1 214 ? -0.281 7.131 -13.277 1.00 63.94 214 THR A N 1
ATOM 1669 C CA . THR A 1 214 ? -1.108 8.258 -12.849 1.00 63.94 214 THR A CA 1
ATOM 1670 C C . THR A 1 214 ? -0.397 9.172 -11.858 1.00 63.94 214 THR A C 1
ATOM 1672 O O . THR A 1 214 ? -0.917 10.247 -11.557 1.00 63.94 214 THR A O 1
ATOM 1675 N N . ASN A 1 215 ? 0.774 8.768 -11.339 1.00 69.31 215 ASN A N 1
ATOM 1676 C CA . ASN A 1 215 ? 1.522 9.474 -10.291 1.00 69.31 215 ASN A CA 1
ATOM 1677 C C . ASN A 1 215 ? 0.621 9.904 -9.114 1.00 69.31 215 ASN A C 1
ATOM 1679 O O . ASN A 1 215 ? 0.887 10.916 -8.455 1.00 69.31 215 ASN A O 1
ATOM 1683 N N . SER A 1 216 ? -0.474 9.181 -8.844 1.00 80.62 216 SER A N 1
ATOM 1684 C CA . SER A 1 216 ? -1.510 9.674 -7.936 1.00 80.62 216 SER A CA 1
ATOM 1685 C C . SER A 1 216 ? -1.021 9.658 -6.498 1.00 80.62 216 SER A C 1
ATOM 1687 O O . SER A 1 216 ? -1.304 10.601 -5.761 1.00 80.62 216 SER A O 1
ATOM 1689 N N . PHE A 1 217 ? -0.183 8.689 -6.114 1.00 78.62 217 PHE A N 1
ATOM 1690 C CA . PHE A 1 217 ? 0.453 8.693 -4.798 1.00 78.62 217 PHE A CA 1
ATOM 1691 C C . PHE A 1 217 ? 1.375 9.894 -4.585 1.00 78.62 217 PHE A C 1
ATOM 1693 O O . PHE A 1 217 ? 1.433 10.409 -3.470 1.00 78.62 217 PHE A O 1
ATOM 1700 N N . SER A 1 218 ? 2.055 10.386 -5.626 1.00 79.44 218 SER A N 1
ATOM 1701 C CA . SER A 1 218 ? 2.885 11.594 -5.513 1.00 79.44 218 SER A CA 1
ATOM 1702 C C . SER A 1 218 ? 2.023 12.818 -5.199 1.00 79.44 218 SER A C 1
ATOM 1704 O O . SER A 1 218 ? 2.325 13.574 -4.275 1.00 79.44 218 SER A O 1
ATOM 1706 N N . THR A 1 219 ? 0.895 12.969 -5.899 1.00 85.00 219 THR A N 1
ATOM 1707 C CA . THR A 1 219 ? -0.069 14.052 -5.659 1.00 85.00 219 THR A CA 1
ATOM 1708 C C . THR A 1 219 ? -0.701 13.943 -4.274 1.00 85.00 219 THR A C 1
ATOM 1710 O O . THR A 1 219 ? -0.761 14.929 -3.541 1.00 85.00 219 THR A O 1
ATOM 1713 N N . ILE A 1 220 ? -1.113 12.740 -3.871 1.00 88.12 220 ILE A N 1
ATOM 1714 C CA . ILE A 1 220 ? -1.655 12.477 -2.535 1.00 88.12 220 ILE A CA 1
ATOM 1715 C C . ILE A 1 220 ? -0.617 12.853 -1.471 1.00 88.12 220 ILE A C 1
ATOM 1717 O O . ILE A 1 220 ? -0.916 13.630 -0.565 1.00 88.12 220 ILE A O 1
ATOM 1721 N N . PHE A 1 221 ? 0.626 12.383 -1.604 1.00 86.94 221 PHE A N 1
ATOM 1722 C CA . PHE A 1 221 ? 1.699 12.686 -0.659 1.00 86.94 221 PHE A CA 1
ATOM 1723 C C . PHE A 1 221 ? 2.032 14.182 -0.618 1.00 86.94 221 PHE A C 1
ATOM 1725 O O . PHE A 1 221 ? 2.282 14.736 0.454 1.00 86.94 221 PHE A O 1
ATOM 1732 N N . LEU A 1 222 ? 1.981 14.864 -1.764 1.00 88.81 222 LEU A N 1
ATOM 1733 C CA . LEU A 1 222 ? 2.139 16.312 -1.846 1.00 88.81 222 LEU A CA 1
ATOM 1734 C C . LEU A 1 222 ? 1.053 17.035 -1.043 1.00 88.81 222 LEU A C 1
ATOM 1736 O O . LEU A 1 222 ? 1.377 17.937 -0.265 1.00 88.81 222 LEU A O 1
ATOM 1740 N N . VAL A 1 223 ? -0.210 16.627 -1.189 1.00 93.31 223 VAL A N 1
ATOM 1741 C CA . VAL A 1 223 ? -1.332 17.191 -0.428 1.00 93.31 223 VAL A CA 1
ATOM 1742 C C . VAL A 1 223 ? -1.163 16.914 1.062 1.00 93.31 223 VAL A C 1
ATOM 1744 O O . VAL A 1 223 ? -1.235 17.856 1.848 1.00 93.31 223 VAL A O 1
ATOM 1747 N N . PHE A 1 224 ? -0.836 15.680 1.461 1.00 92.50 224 PHE A N 1
ATOM 1748 C CA . PHE A 1 224 ? -0.529 15.347 2.857 1.00 92.50 224 PHE A CA 1
ATOM 1749 C C . PHE A 1 224 ? 0.589 16.227 3.416 1.00 92.50 224 PHE A C 1
ATOM 1751 O O . PHE A 1 224 ? 0.460 16.764 4.513 1.00 92.50 224 PHE A O 1
ATOM 1758 N N . ARG A 1 225 ? 1.673 16.436 2.659 1.00 92.62 225 ARG A N 1
ATOM 1759 C CA . ARG A 1 225 ? 2.795 17.285 3.080 1.00 92.62 225 ARG A CA 1
ATOM 1760 C C . ARG A 1 225 ? 2.370 18.745 3.234 1.00 92.62 225 ARG A C 1
ATOM 1762 O O . ARG A 1 225 ? 2.742 19.376 4.224 1.00 92.62 225 ARG A O 1
ATOM 1769 N N . LYS A 1 226 ? 1.581 19.267 2.289 1.00 95.56 226 LYS A N 1
ATOM 1770 C CA . LYS A 1 226 ? 1.077 20.651 2.290 1.00 95.56 226 LYS A CA 1
ATOM 1771 C C . LYS A 1 226 ? 0.060 20.890 3.410 1.00 95.56 226 LYS A C 1
ATOM 1773 O O . LYS A 1 226 ? 0.075 21.946 4.031 1.00 95.56 226 LYS A O 1
ATOM 1778 N N . LYS A 1 227 ? -0.779 19.896 3.707 1.00 95.69 227 LYS A N 1
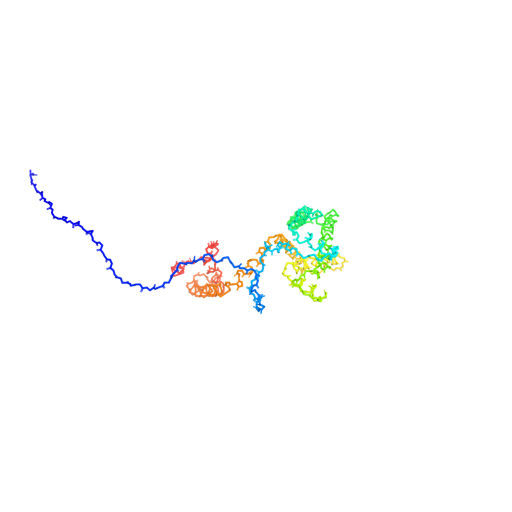ATOM 1779 C CA . LYS A 1 227 ? -1.862 19.953 4.700 1.00 95.69 227 LYS A CA 1
ATOM 1780 C C . LYS A 1 227 ? -1.542 19.251 6.018 1.00 95.69 227 LYS A C 1
ATOM 1782 O O . LYS A 1 227 ? -2.422 19.083 6.856 1.00 95.69 227 LYS A O 1
ATOM 1787 N N . ARG A 1 228 ? -0.271 18.907 6.262 1.00 95.38 228 ARG A N 1
ATOM 1788 C CA . ARG A 1 228 ? 0.151 18.122 7.435 1.00 95.38 228 ARG A CA 1
ATOM 1789 C C . ARG A 1 228 ? -0.293 18.726 8.766 1.00 95.38 228 ARG A C 1
ATOM 1791 O O . ARG A 1 228 ? -0.667 17.984 9.659 1.00 95.38 228 ARG A O 1
ATOM 1798 N N . ARG A 1 229 ? -0.257 20.062 8.891 1.00 95.81 229 ARG A N 1
ATOM 1799 C CA . ARG A 1 229 ? -0.635 20.773 10.123 1.00 95.81 229 ARG A CA 1
ATOM 1800 C C . ARG A 1 229 ? -2.132 20.619 10.398 1.00 95.81 229 ARG A C 1
ATOM 1802 O O . ARG A 1 229 ? -2.494 20.169 11.478 1.00 95.81 229 ARG A O 1
ATOM 1809 N N . GLU A 1 230 ? -2.969 20.902 9.402 1.00 96.38 230 GLU A N 1
ATOM 1810 C CA . GLU A 1 230 ? -4.433 20.772 9.485 1.00 96.38 230 GLU A CA 1
ATOM 1811 C C . GLU A 1 230 ? -4.848 19.318 9.764 1.00 96.38 230 GLU A C 1
ATOM 1813 O O . GLU A 1 230 ? -5.587 19.053 10.710 1.00 96.38 230 GLU A O 1
ATOM 1818 N N . LEU A 1 231 ? -4.286 18.361 9.016 1.00 95.88 231 LEU A N 1
ATOM 1819 C CA . LEU A 1 231 ? -4.555 16.935 9.212 1.00 95.88 231 LEU A CA 1
ATOM 1820 C C . LEU A 1 231 ? -4.116 16.459 10.601 1.00 95.88 231 LEU A C 1
ATOM 1822 O O . LEU A 1 231 ? -4.890 15.801 11.291 1.00 95.88 231 LEU A O 1
ATOM 1826 N N . SER A 1 232 ? -2.915 16.837 11.053 1.00 96.00 232 SER A N 1
ATOM 1827 C CA . SER A 1 232 ? -2.432 16.467 12.390 1.00 96.00 232 SER A CA 1
ATOM 1828 C C . SER A 1 232 ? -3.300 17.037 13.511 1.00 96.00 232 SER A C 1
ATOM 1830 O O . SER A 1 232 ? -3.547 16.338 14.487 1.00 96.00 232 SER A O 1
ATOM 1832 N N . ALA A 1 233 ? -3.808 18.265 13.356 1.00 96.94 233 ALA A N 1
ATOM 1833 C CA . ALA A 1 233 ? -4.693 18.881 14.337 1.00 96.94 233 ALA A CA 1
ATOM 1834 C C . ALA A 1 233 ? -6.036 18.139 14.413 1.00 96.94 233 ALA A C 1
ATOM 1836 O O . ALA A 1 233 ? -6.488 17.819 15.509 1.00 96.94 233 ALA A O 1
ATOM 1837 N N . SER A 1 234 ? -6.626 17.797 13.261 1.00 96.69 234 SER A N 1
ATOM 1838 C CA . SER A 1 234 ? -7.873 17.019 13.203 1.00 96.69 234 SER A CA 1
ATOM 1839 C C . SER A 1 234 ? -7.724 15.600 13.764 1.00 96.69 234 SER A C 1
ATOM 1841 O O . SER A 1 234 ? -8.604 15.107 14.464 1.00 96.69 234 SER A O 1
ATOM 1843 N N . LEU A 1 235 ? -6.586 14.946 13.514 1.00 96.44 235 LEU A N 1
ATOM 1844 C CA . LEU A 1 235 ? -6.320 13.611 14.040 1.00 96.44 235 LEU A CA 1
ATOM 1845 C C . LEU A 1 235 ? -6.069 13.649 15.553 1.00 96.44 235 LEU A C 1
ATOM 1847 O O . LEU A 1 235 ? -6.518 12.760 16.270 1.00 96.44 235 LEU A O 1
ATOM 1851 N N . ALA A 1 236 ? -5.392 14.688 16.049 1.00 97.50 236 ALA A N 1
ATOM 1852 C CA . ALA A 1 236 ? -5.174 14.885 17.478 1.00 97.50 236 ALA A CA 1
ATOM 1853 C C . ALA A 1 236 ? -6.490 15.143 18.227 1.00 97.50 236 ALA A C 1
ATOM 1855 O O . ALA A 1 236 ? -6.709 14.545 19.279 1.00 97.50 236 ALA A O 1
ATOM 1856 N N . SER A 1 237 ? -7.387 15.976 17.686 1.00 97.31 237 SER A N 1
ATOM 1857 C CA . SER A 1 237 ? -8.701 16.200 18.301 1.00 97.31 237 SER A CA 1
ATOM 1858 C C . SER A 1 237 ? -9.561 14.934 18.284 1.00 97.31 237 SER A C 1
ATOM 1860 O O . SER A 1 237 ? -10.128 14.582 19.316 1.00 97.31 237 SER A O 1
ATOM 1862 N N . ALA A 1 238 ? -9.587 14.196 17.168 1.00 97.25 238 ALA A N 1
ATOM 1863 C CA . ALA A 1 238 ? -10.259 12.899 17.084 1.00 97.25 238 ALA A CA 1
ATOM 1864 C C . ALA A 1 238 ? -9.711 11.901 18.118 1.00 97.25 238 ALA A C 1
ATOM 1866 O O . ALA A 1 238 ? -10.479 11.232 18.802 1.00 97.25 238 ALA A O 1
ATOM 1867 N N . PHE A 1 239 ? -8.388 11.839 18.288 1.00 97.56 239 PHE A N 1
ATOM 1868 C CA . PHE A 1 239 ? -7.756 10.959 19.269 1.00 97.56 239 PHE A CA 1
ATOM 1869 C C . PHE A 1 239 ? -8.116 11.328 20.716 1.00 97.56 239 PHE A C 1
ATOM 1871 O O . PHE A 1 239 ? -8.390 10.439 21.519 1.00 97.56 239 PHE A O 1
ATOM 1878 N N . ILE A 1 240 ? -8.175 12.623 21.046 1.00 97.94 240 ILE A N 1
ATOM 1879 C CA . ILE A 1 240 ? -8.624 13.095 22.367 1.00 97.94 240 ILE A CA 1
ATOM 1880 C C . ILE A 1 240 ? -10.082 12.692 22.619 1.00 97.94 240 ILE A C 1
ATOM 1882 O O . ILE A 1 240 ? -10.387 12.185 23.697 1.00 97.94 240 ILE A O 1
ATOM 1886 N N . ILE A 1 241 ? -10.966 12.865 21.629 1.00 97.00 241 ILE A N 1
ATOM 1887 C CA . ILE A 1 241 ? -12.372 12.447 21.730 1.00 97.00 241 ILE A CA 1
ATOM 1888 C C . ILE A 1 241 ? -12.457 10.939 21.976 1.00 97.00 241 ILE A C 1
ATOM 1890 O O . ILE A 1 241 ? -13.099 10.523 22.935 1.00 97.00 241 ILE A O 1
ATOM 1894 N N . VAL A 1 242 ? -11.743 10.124 21.189 1.00 97.62 242 VAL A N 1
ATOM 1895 C CA . VAL A 1 242 ? -11.690 8.666 21.392 1.00 97.62 242 VAL A CA 1
ATOM 1896 C C . VAL A 1 242 ? -11.226 8.334 22.807 1.00 97.62 242 VAL A C 1
ATOM 1898 O O . VAL A 1 242 ? -11.868 7.525 23.468 1.00 97.62 242 VAL A O 1
ATOM 1901 N N . LEU A 1 243 ? -10.154 8.951 23.310 1.00 97.81 243 LEU A N 1
ATOM 1902 C CA . LEU A 1 243 ? -9.643 8.678 24.657 1.00 97.81 243 LEU A CA 1
ATOM 1903 C C . LEU A 1 243 ? -10.662 8.999 25.756 1.00 97.81 243 LEU A C 1
ATOM 1905 O O . LEU A 1 243 ? -10.862 8.186 26.664 1.00 97.81 243 LEU A O 1
ATOM 1909 N N . ILE A 1 244 ? -11.312 10.163 25.673 1.00 97.88 244 ILE A N 1
ATOM 1910 C CA . ILE A 1 244 ? -12.315 10.590 26.654 1.00 97.88 244 ILE A CA 1
ATOM 1911 C C . ILE A 1 244 ? -13.527 9.657 26.594 1.00 97.88 244 ILE A C 1
ATOM 1913 O O . ILE A 1 244 ? -13.888 9.073 27.615 1.00 97.88 244 ILE A O 1
ATOM 1917 N N . SER A 1 245 ? -14.098 9.443 25.405 1.00 96.62 245 SER A N 1
ATOM 1918 C CA . SER A 1 245 ? -15.259 8.569 25.209 1.00 96.62 245 SER A CA 1
ATOM 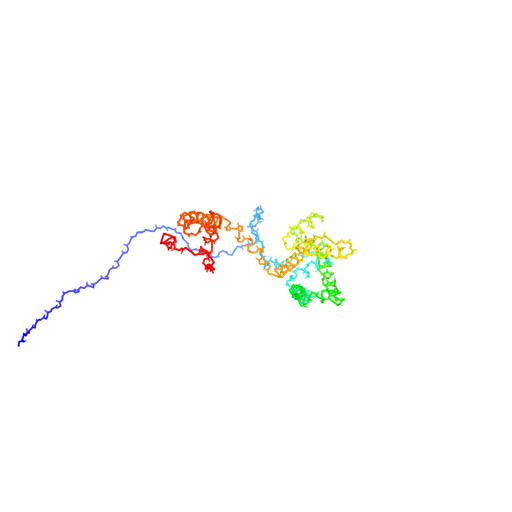1919 C C . SER A 1 245 ? -14.978 7.136 25.657 1.00 96.62 245 SER A C 1
ATOM 1921 O O . SER A 1 245 ? -15.807 6.536 26.328 1.00 96.62 245 SER A O 1
ATOM 1923 N N . SER A 1 246 ? -13.791 6.597 25.374 1.00 97.19 246 SER A N 1
ATOM 1924 C CA . SER A 1 246 ? -13.411 5.238 25.795 1.00 97.19 246 SER A CA 1
ATOM 1925 C C . SER A 1 246 ? -13.292 5.108 27.306 1.00 97.19 246 SER A C 1
ATOM 1927 O O . SER A 1 246 ? -13.672 4.084 27.869 1.00 97.19 246 SER A O 1
ATOM 1929 N N . THR A 1 247 ? -12.759 6.139 27.967 1.00 97.12 247 THR A N 1
ATOM 1930 C CA . THR A 1 247 ? -12.627 6.163 29.426 1.00 97.12 247 THR A CA 1
ATOM 1931 C C . THR A 1 247 ? -14.003 6.237 30.077 1.00 97.12 247 THR A C 1
ATOM 1933 O O . THR A 1 247 ? -14.296 5.436 30.960 1.00 97.12 247 THR A O 1
ATOM 1936 N N . LEU A 1 248 ? -14.867 7.143 29.609 1.00 96.81 248 LEU A N 1
ATOM 1937 C CA . LEU A 1 248 ? -16.241 7.261 30.100 1.00 96.81 248 LEU A CA 1
ATOM 1938 C C . LEU A 1 248 ? -17.024 5.965 29.873 1.00 96.81 248 LEU A C 1
ATOM 1940 O O . LEU A 1 248 ? -17.624 5.451 30.811 1.00 96.81 248 LEU A O 1
ATOM 1944 N N . MET A 1 249 ? -16.933 5.388 28.673 1.00 96.69 249 MET A N 1
ATOM 1945 C CA . MET A 1 249 ? -17.617 4.141 28.335 1.00 96.69 249 MET A CA 1
ATOM 1946 C C . MET A 1 249 ? -17.124 2.962 29.176 1.00 96.69 249 MET A C 1
ATOM 1948 O O . MET A 1 249 ? -17.921 2.157 29.644 1.00 96.69 249 MET A O 1
ATOM 1952 N N . PHE A 1 250 ? -15.812 2.877 29.428 1.00 96.69 250 PHE A N 1
ATOM 1953 C CA . PHE A 1 250 ? -15.259 1.874 30.335 1.00 96.69 250 PHE A CA 1
ATOM 1954 C C . PHE A 1 250 ? -15.878 1.988 31.728 1.00 96.69 250 PHE A C 1
ATOM 1956 O O . PHE A 1 250 ? -16.333 0.988 32.263 1.00 96.69 250 PHE A O 1
ATOM 1963 N N . TYR A 1 2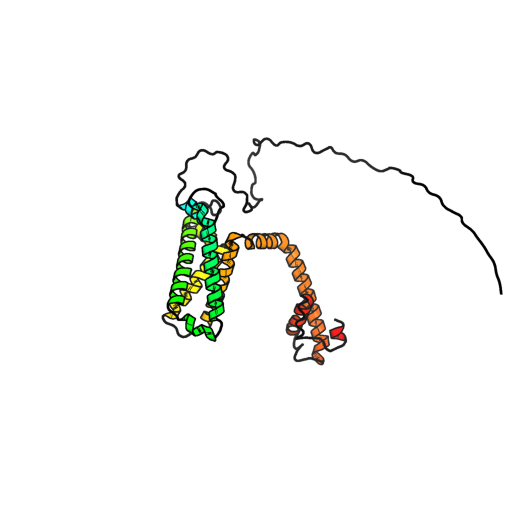51 ? -15.925 3.182 32.321 1.00 96.06 251 TYR A N 1
ATOM 1964 C CA . TYR A 1 251 ? -16.496 3.334 33.660 1.00 96.06 251 TYR A CA 1
ATOM 1965 C C . TYR A 1 251 ? -18.015 3.133 33.698 1.00 96.06 251 TYR A C 1
ATOM 1967 O O . TYR A 1 251 ? -18.494 2.574 34.678 1.00 96.06 251 TYR A O 1
ATOM 1975 N N . ALA A 1 252 ? -18.739 3.515 32.643 1.00 95.62 252 ALA A N 1
ATOM 1976 C CA . ALA A 1 252 ? -20.184 3.320 32.547 1.00 95.62 252 ALA A CA 1
ATOM 1977 C C . ALA A 1 252 ? -20.574 1.836 32.405 1.00 95.62 252 ALA A C 1
ATOM 1979 O O . ALA A 1 252 ? -21.522 1.377 33.032 1.00 95.62 252 ALA A O 1
ATOM 1980 N N . GLU A 1 253 ? -19.836 1.062 31.601 1.00 95.62 253 GLU A N 1
ATOM 1981 C CA . GLU A 1 253 ? -20.238 -0.302 31.232 1.00 95.62 253 GLU A CA 1
ATOM 1982 C C . GLU A 1 253 ? -19.450 -1.413 31.933 1.00 95.62 253 GLU A C 1
ATOM 1984 O O . GLU A 1 253 ? -19.891 -2.560 31.914 1.00 95.62 253 GLU A O 1
ATOM 1989 N N . ARG A 1 254 ? -18.309 -1.131 32.580 1.00 93.31 254 ARG A N 1
ATOM 1990 C CA . ARG A 1 254 ? -17.462 -2.180 33.194 1.00 93.31 254 ARG A CA 1
ATOM 1991 C C . ARG A 1 254 ? -18.176 -3.052 34.225 1.00 93.31 254 ARG A C 1
ATOM 1993 O O . ARG A 1 254 ? -17.756 -4.183 34.436 1.00 93.31 254 ARG A O 1
ATOM 2000 N N . GLU A 1 255 ? -19.188 -2.527 34.912 1.00 92.50 255 GLU A N 1
ATOM 2001 C CA . GLU A 1 255 ? -19.934 -3.287 35.923 1.00 92.50 255 GLU A CA 1
ATOM 2002 C C . GLU A 1 255 ? -20.992 -4.191 35.283 1.00 92.50 255 GLU A C 1
ATOM 2004 O O . GLU A 1 255 ? -21.175 -5.324 35.722 1.00 92.50 255 GLU A O 1
ATOM 2009 N N . ALA A 1 256 ? -21.650 -3.716 34.222 1.00 92.69 256 ALA A N 1
ATOM 2010 C CA . ALA A 1 256 ? -22.674 -4.468 33.499 1.00 92.69 256 ALA A CA 1
ATOM 2011 C C . ALA A 1 256 ? -22.070 -5.491 32.522 1.00 92.69 256 ALA A C 1
ATOM 2013 O O . ALA A 1 256 ? -22.586 -6.596 32.372 1.00 92.69 256 ALA A O 1
ATOM 2014 N N . GLN A 1 257 ? -20.968 -5.129 31.863 1.00 93.00 257 GLN A N 1
ATOM 2015 C CA . GLN A 1 257 ? -20.349 -5.882 30.774 1.00 93.00 257 GLN A CA 1
ATOM 2016 C C . GLN A 1 257 ? -18.812 -5.963 30.936 1.00 93.00 257 GLN A C 1
ATOM 2018 O O . GLN A 1 257 ? -18.071 -5.478 30.071 1.00 93.00 257 GLN A O 1
ATOM 2023 N N . PRO A 1 258 ? -18.297 -6.602 32.007 1.00 90.88 258 PRO A N 1
ATOM 2024 C CA . PRO A 1 258 ? -16.863 -6.637 32.321 1.00 90.88 258 PRO A CA 1
ATOM 2025 C C . PRO A 1 258 ? -16.006 -7.353 31.266 1.00 90.88 258 PRO A C 1
ATOM 2027 O O . PRO A 1 258 ? -14.846 -6.995 31.081 1.00 90.88 258 PRO A O 1
ATOM 2030 N N . ASP A 1 259 ? -16.558 -8.334 30.547 1.00 91.62 259 ASP A N 1
ATOM 2031 C CA . ASP A 1 259 ? -15.813 -9.073 29.516 1.00 91.62 259 ASP A CA 1
ATOM 2032 C C . ASP A 1 259 ? -15.632 -8.253 28.228 1.00 91.62 259 ASP A C 1
ATOM 2034 O O . ASP A 1 259 ? -14.598 -8.332 27.563 1.00 91.62 259 ASP A O 1
ATOM 2038 N N . LYS A 1 260 ? -16.636 -7.435 27.886 1.00 91.62 260 LYS A N 1
ATOM 2039 C CA . LYS A 1 260 ? -16.666 -6.597 26.679 1.00 91.62 260 LYS A CA 1
ATOM 2040 C C . LYS A 1 260 ? -15.932 -5.271 26.892 1.00 91.62 260 LYS A C 1
ATOM 2042 O O . LYS A 1 260 ? -15.085 -4.900 26.085 1.00 91.62 260 LYS A O 1
ATOM 2047 N N . PHE A 1 261 ? -16.196 -4.597 28.011 1.00 93.38 261 PHE A N 1
ATOM 2048 C CA . PHE A 1 261 ? -15.524 -3.362 28.421 1.00 93.38 261 PHE A CA 1
ATOM 2049 C C . PHE A 1 261 ? -14.479 -3.659 29.507 1.00 93.38 261 PHE A C 1
ATOM 2051 O O . PHE A 1 261 ? -14.504 -3.105 30.603 1.00 93.38 261 PHE A O 1
ATOM 2058 N N . SER A 1 262 ? -13.548 -4.566 29.192 1.00 94.56 262 SER A N 1
ATOM 2059 C CA . SER A 1 262 ? -12.556 -5.101 30.141 1.00 94.56 262 SER A CA 1
ATOM 2060 C C . SER A 1 262 ? -11.426 -4.134 30.490 1.00 94.56 262 SER A C 1
ATOM 2062 O O . SER A 1 262 ? -10.820 -4.219 31.558 1.00 94.56 262 SER A O 1
ATOM 2064 N N . SER A 1 263 ? -11.117 -3.200 29.594 1.00 95.88 263 SER A N 1
ATOM 2065 C CA . SER A 1 263 ? -10.064 -2.205 29.782 1.00 95.88 263 SER A CA 1
ATOM 2066 C C . SER A 1 263 ? -10.331 -0.974 28.924 1.00 95.88 263 SER A C 1
ATOM 2068 O O . SER A 1 263 ? -11.027 -1.061 27.915 1.00 95.88 263 SER A O 1
ATOM 2070 N N . ILE A 1 264 ? -9.729 0.166 29.277 1.00 96.12 264 ILE A N 1
ATOM 2071 C CA . ILE A 1 264 ? -9.856 1.401 28.485 1.00 96.12 264 ILE A CA 1
ATOM 2072 C C . ILE A 1 264 ? -9.453 1.172 27.012 1.00 96.12 264 ILE A C 1
ATOM 2074 O O . ILE A 1 264 ? -10.227 1.567 26.143 1.00 96.12 264 ILE A O 1
ATOM 2078 N N . PRO A 1 265 ? -8.333 0.487 26.681 1.00 96.00 265 PRO A N 1
ATOM 2079 C CA . PRO A 1 265 ? -8.002 0.177 25.288 1.00 96.00 265 PRO A CA 1
ATOM 2080 C C . PRO A 1 265 ? -9.018 -0.731 24.586 1.00 96.00 265 PRO A C 1
ATOM 2082 O O . PRO A 1 265 ? -9.244 -0.561 23.392 1.00 96.00 265 PRO A O 1
ATOM 2085 N N . ALA A 1 266 ? -9.655 -1.667 25.301 1.00 94.69 266 ALA A N 1
ATOM 2086 C CA . ALA A 1 266 ? -10.731 -2.476 24.724 1.00 94.69 266 ALA A CA 1
ATOM 2087 C C . ALA A 1 266 ? -11.945 -1.599 24.362 1.00 94.69 266 ALA A C 1
ATOM 2089 O O . ALA A 1 266 ? -12.476 -1.706 23.259 1.00 94.69 266 ALA A O 1
ATOM 2090 N N . SER A 1 267 ? -12.304 -0.644 25.227 1.00 96.00 267 SER A N 1
ATOM 2091 C CA . SER A 1 267 ? -13.354 0.351 24.962 1.00 96.00 267 SER A CA 1
ATOM 2092 C C . SER A 1 267 ? -13.012 1.315 23.815 1.00 96.00 267 SER A C 1
ATOM 2094 O O . SER A 1 267 ? -13.922 1.867 23.195 1.00 96.00 267 SER A O 1
ATOM 2096 N N . MET A 1 268 ? -11.724 1.499 23.478 1.00 96.62 268 MET A N 1
ATOM 2097 C CA . MET A 1 268 ? -11.315 2.318 22.325 1.00 96.62 268 MET A CA 1
ATOM 2098 C C . MET A 1 268 ? -11.810 1.762 21.000 1.00 96.62 268 MET A C 1
ATOM 2100 O O . MET A 1 268 ? -12.113 2.550 20.108 1.00 96.62 268 MET A O 1
ATOM 2104 N N . TRP A 1 269 ? -11.949 0.441 20.862 1.00 95.88 269 TRP A N 1
ATOM 2105 C CA . TRP A 1 269 ? -12.520 -0.140 19.647 1.00 95.88 269 TRP A CA 1
ATOM 2106 C C . TRP A 1 269 ? -13.960 0.336 19.415 1.00 95.88 269 TRP A C 1
ATOM 2108 O O . TRP A 1 269 ? -14.280 0.771 18.308 1.00 95.88 269 TRP A O 1
ATOM 2118 N N . TRP A 1 270 ? -14.786 0.364 20.469 1.00 96.12 270 TRP A N 1
ATOM 2119 C CA . TRP A 1 270 ? -16.139 0.925 20.403 1.00 96.12 270 TRP A CA 1
ATOM 2120 C C . TRP A 1 270 ? -16.112 2.408 20.011 1.00 96.12 270 TRP A C 1
ATOM 2122 O O . TRP A 1 270 ? -16.776 2.803 19.053 1.00 96.12 270 TRP A O 1
ATOM 2132 N N . ALA A 1 271 ? -15.294 3.222 20.688 1.00 96.25 271 ALA A N 1
ATOM 2133 C CA . ALA A 1 271 ? -15.228 4.661 20.425 1.00 96.25 271 ALA A CA 1
ATOM 2134 C C . ALA A 1 271 ? -14.735 4.974 18.999 1.00 96.25 271 ALA A C 1
ATOM 2136 O O . ALA A 1 271 ? -15.245 5.891 18.358 1.00 96.25 271 ALA A O 1
ATOM 2137 N N . ILE A 1 272 ? -13.783 4.197 18.470 1.00 96.94 272 ILE A N 1
ATOM 2138 C CA . ILE A 1 272 ? -13.310 4.321 17.084 1.00 96.94 272 ILE A CA 1
ATOM 2139 C C . ILE A 1 272 ? -14.417 3.925 16.105 1.00 96.94 272 ILE A C 1
ATOM 2141 O O . ILE A 1 272 ? -14.669 4.665 15.153 1.00 96.94 272 ILE A O 1
ATOM 2145 N N . ALA A 1 273 ? -15.095 2.794 16.322 1.00 96.31 273 ALA A N 1
ATOM 2146 C CA . ALA A 1 273 ? -16.174 2.328 15.450 1.00 96.31 273 ALA A CA 1
ATOM 2147 C C . ALA A 1 273 ? -17.370 3.298 15.429 1.00 96.31 273 ALA A C 1
ATOM 2149 O O . ALA A 1 273 ? -17.972 3.495 14.372 1.00 96.31 273 ALA A O 1
ATOM 2150 N N . ALA A 1 274 ? -17.682 3.932 16.564 1.00 94.44 274 ALA A N 1
ATOM 2151 C CA . ALA A 1 274 ? -18.714 4.960 16.678 1.00 94.44 274 ALA A CA 1
ATOM 2152 C C . ALA A 1 274 ? -18.293 6.276 16.001 1.00 94.44 274 ALA A C 1
ATOM 2154 O O . ALA A 1 274 ? -19.026 6.791 15.159 1.00 94.44 274 ALA A O 1
ATOM 2155 N N . LEU A 1 275 ? -17.087 6.787 16.290 1.00 95.69 275 LEU A N 1
ATOM 2156 C CA . LEU A 1 275 ? -16.574 8.036 15.710 1.00 95.69 275 LEU A CA 1
ATOM 2157 C C . LEU A 1 275 ? -16.423 7.956 14.185 1.00 95.69 275 LEU A C 1
ATOM 2159 O O . LEU A 1 275 ? -16.670 8.929 13.479 1.00 95.69 275 LEU A O 1
ATOM 2163 N N . THR A 1 276 ? -16.026 6.790 13.670 1.00 96.25 276 THR A N 1
ATOM 2164 C CA . THR A 1 276 ? -15.923 6.532 12.224 1.00 96.25 276 THR A CA 1
ATOM 2165 C C . THR A 1 276 ? -17.256 6.141 11.589 1.00 96.25 276 THR A C 1
ATOM 2167 O O . THR A 1 276 ? -17.303 5.896 10.385 1.00 96.25 276 THR A O 1
ATOM 2170 N N . THR A 1 277 ? -18.347 6.106 12.363 1.00 96.12 277 THR A N 1
ATOM 2171 C CA . THR A 1 277 ? -19.705 5.743 11.921 1.00 96.12 277 THR A CA 1
ATOM 2172 C C . THR A 1 277 ? -19.817 4.347 11.295 1.00 96.12 277 THR A C 1
ATOM 2174 O O . THR A 1 277 ? -20.759 4.070 10.560 1.00 96.12 277 THR A O 1
ATOM 2177 N N . VAL A 1 278 ? -18.865 3.450 11.585 1.00 96.62 278 VAL A N 1
ATOM 2178 C CA . VAL A 1 278 ? -18.877 2.067 11.083 1.00 96.62 278 VAL A CA 1
ATOM 2179 C C . VAL A 1 278 ? -19.928 1.239 11.817 1.00 96.62 278 VAL A C 1
ATOM 2181 O O . VAL A 1 278 ? -20.712 0.550 11.176 1.00 96.62 278 VAL A O 1
ATOM 2184 N N . GLY A 1 279 ? -19.943 1.311 13.154 1.00 93.00 279 GLY A N 1
ATOM 2185 C CA . GLY A 1 279 ? -20.986 0.702 13.985 1.00 93.00 279 GLY A CA 1
ATOM 2186 C C . GLY A 1 279 ? -21.211 -0.798 13.750 1.00 93.00 279 GLY A C 1
ATOM 2187 O O . GLY A 1 279 ? -22.338 -1.201 13.480 1.00 93.00 279 GLY A O 1
ATOM 2188 N N . TYR A 1 280 ? -20.168 -1.631 13.876 1.00 93.19 280 TYR A N 1
ATOM 2189 C CA . TYR A 1 280 ? -20.264 -3.089 13.663 1.00 93.19 280 TYR A CA 1
ATOM 2190 C C . TYR A 1 280 ? -21.352 -3.781 14.504 1.00 93.19 280 TYR A C 1
ATOM 2192 O O . TYR A 1 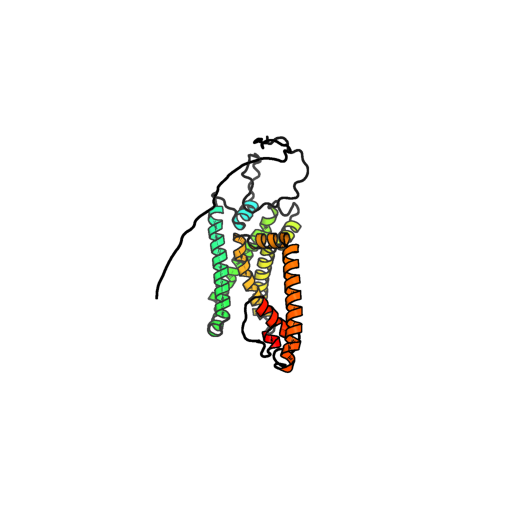280 ? -21.888 -4.803 14.080 1.00 93.19 280 TYR A O 1
ATOM 2200 N N . GLY A 1 281 ? -21.669 -3.242 15.686 1.00 92.56 281 GLY A N 1
ATOM 2201 C CA . GLY A 1 281 ? -22.665 -3.806 16.602 1.00 92.56 281 GLY A CA 1
ATOM 2202 C C . GLY A 1 281 ? -22.167 -5.007 17.416 1.00 92.56 281 GLY A C 1
ATOM 2203 O O . GLY A 1 281 ? -22.958 -5.663 18.084 1.00 92.56 281 GLY A O 1
ATOM 2204 N N . ASP A 1 282 ? -20.865 -5.290 17.378 1.00 92.88 282 ASP A N 1
ATOM 2205 C CA . ASP A 1 282 ? -20.181 -6.293 18.203 1.00 92.88 282 ASP A CA 1
ATOM 2206 C C . ASP A 1 282 ? -20.046 -5.850 19.672 1.00 92.88 282 ASP A C 1
ATOM 2208 O O . ASP A 1 282 ? -20.143 -6.668 20.589 1.00 92.88 282 ASP A O 1
ATOM 2212 N N . LEU A 1 283 ? -19.883 -4.544 19.894 1.00 92.50 283 LEU A N 1
ATOM 2213 C CA . LEU A 1 283 ? -19.847 -3.890 21.200 1.00 92.50 283 LEU A CA 1
ATOM 2214 C C . LEU A 1 283 ? -20.903 -2.787 21.255 1.00 92.50 283 LEU A C 1
ATOM 2216 O O . LEU A 1 283 ? -20.874 -1.852 20.457 1.00 92.50 283 LEU A O 1
ATOM 2220 N N . VAL A 1 284 ? -21.839 -2.894 22.199 1.00 94.19 284 VAL A N 1
ATOM 2221 C CA . VAL A 1 284 ? -22.940 -1.938 22.376 1.00 94.19 284 VAL A CA 1
ATOM 2222 C C . VAL A 1 284 ? -23.167 -1.717 23.876 1.00 94.19 284 VAL A C 1
ATOM 2224 O O . VAL A 1 284 ? -23.212 -2.702 24.620 1.00 94.19 284 VAL A O 1
ATOM 2227 N N . PRO A 1 285 ? -23.301 -0.460 2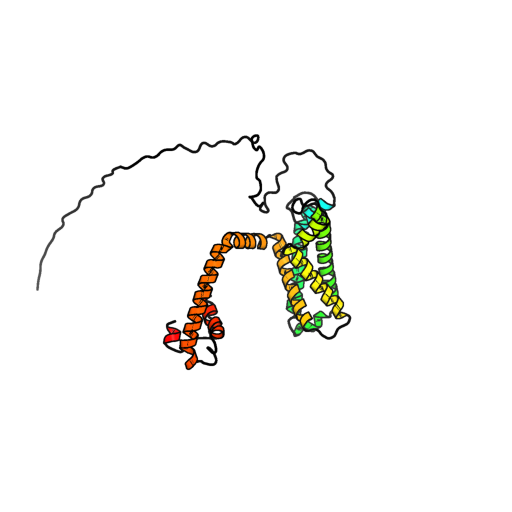4.340 1.00 94.00 285 PRO A N 1
ATOM 2228 C CA . PRO A 1 285 ? -23.617 -0.177 25.734 1.00 94.00 285 PRO A CA 1
ATOM 2229 C C . PRO A 1 285 ? -25.018 -0.677 26.099 1.00 94.00 285 PRO A C 1
ATOM 2231 O O . PRO A 1 285 ? -25.977 -0.522 25.336 1.00 94.00 285 PRO A O 1
ATOM 2234 N N . GLU A 1 286 ? -25.150 -1.273 27.279 1.00 94.50 286 GLU A N 1
ATOM 2235 C CA . GLU A 1 286 ? -26.421 -1.782 27.794 1.00 94.50 286 GLU A CA 1
ATOM 2236 C C . GLU A 1 286 ? -27.008 -0.857 28.865 1.00 94.50 286 GLU A C 1
ATOM 2238 O O . GLU A 1 286 ? -28.239 -0.725 28.950 1.00 94.50 286 GLU A O 1
ATOM 2243 N N . THR A 1 287 ? -26.152 -0.165 29.620 1.00 96.00 287 THR A N 1
ATOM 2244 C CA . THR A 1 287 ? -26.541 0.778 30.670 1.00 96.00 287 THR A CA 1
ATOM 2245 C C . THR A 1 287 ? -27.153 2.050 30.086 1.00 96.00 287 THR A C 1
ATOM 2247 O O . THR A 1 287 ? -26.922 2.424 28.934 1.00 96.00 287 THR A O 1
ATOM 2250 N N . ALA A 1 288 ? -27.973 2.733 30.886 1.00 94.19 288 ALA A N 1
ATOM 2251 C CA . ALA A 1 288 ? -28.556 4.010 30.482 1.00 94.19 288 ALA A CA 1
ATOM 2252 C C . ALA A 1 288 ? -27.479 5.090 30.281 1.00 94.19 288 ALA A C 1
ATOM 2254 O O . ALA A 1 288 ? -27.583 5.880 29.347 1.00 94.19 288 ALA A O 1
ATOM 2255 N N . GLU A 1 289 ? -26.442 5.093 31.123 1.00 93.31 289 GLU A N 1
ATOM 2256 C CA . GLU A 1 289 ? -25.322 6.036 31.043 1.00 93.31 289 GLU A CA 1
ATOM 2257 C C . GLU A 1 289 ? -24.478 5.793 29.790 1.00 93.31 289 GLU A C 1
ATOM 2259 O O . GLU A 1 289 ? -24.208 6.730 29.045 1.00 93.31 289 GLU A O 1
ATOM 2264 N N . GLY A 1 290 ? -24.141 4.533 29.499 1.00 92.75 290 GLY A N 1
ATOM 2265 C CA . GLY A 1 290 ? -23.419 4.165 28.283 1.00 92.75 290 GLY A CA 1
ATOM 2266 C C . GLY A 1 290 ? -24.206 4.459 27.005 1.00 92.75 290 GLY A C 1
ATOM 2267 O O . GLY A 1 290 ? -23.615 4.817 26.000 1.00 92.75 290 GLY A O 1
ATOM 2268 N N . LYS A 1 291 ? -25.539 4.352 27.023 1.00 93.94 291 LYS A N 1
ATOM 2269 C CA . LYS A 1 291 ? -26.388 4.721 25.873 1.00 93.94 291 LYS A CA 1
ATOM 2270 C C . LYS A 1 291 ? -26.555 6.228 25.684 1.00 93.94 291 LYS A C 1
ATOM 2272 O O . LYS A 1 291 ? -26.920 6.656 24.593 1.00 93.94 291 LYS A O 1
ATOM 2277 N N . LEU A 1 292 ? -26.400 7.007 26.754 1.00 93.81 292 LEU A N 1
ATOM 2278 C CA . LEU A 1 292 ? -26.473 8.467 26.709 1.00 93.81 292 LEU A CA 1
ATOM 2279 C C . LEU A 1 292 ? -25.185 9.077 26.134 1.00 93.81 292 LEU A C 1
ATOM 2281 O O . LEU A 1 292 ? -25.252 10.127 25.494 1.00 93.81 292 LEU A O 1
ATOM 2285 N N . LEU A 1 293 ? -24.046 8.433 26.406 1.00 89.00 293 LEU A N 1
ATOM 2286 C CA . LEU A 1 293 ? -22.723 8.749 25.860 1.00 89.00 293 LEU A CA 1
ATOM 2287 C C . LEU A 1 293 ? -22.624 8.441 24.360 1.00 89.00 293 LEU A C 1
ATOM 2289 O O . LEU A 1 293 ? -21.975 9.258 23.668 1.00 89.00 293 LEU A O 1
#

Organism: NCBI:txid1333877